Protein AF-A0A0C3BU76-F1 (afdb_monomer)

Structure (mmCIF, N/CA/C/O backbone):
data_AF-A0A0C3BU76-F1
#
_entry.id   AF-A0A0C3BU76-F1
#
loop_
_atom_site.group_PDB
_atom_site.id
_atom_site.type_symbol
_atom_site.label_atom_id
_atom_site.label_alt_id
_atom_site.label_comp_id
_atom_site.label_asym_id
_atom_site.label_entity_id
_atom_site.label_seq_id
_atom_site.pdbx_PDB_ins_code
_atom_site.Cartn_x
_atom_site.Cartn_y
_atom_site.Cartn_z
_atom_site.occupancy
_atom_site.B_iso_or_equiv
_atom_site.auth_seq_id
_atom_site.auth_comp_id
_atom_site.auth_asym_id
_atom_site.auth_atom_id
_atom_site.pdbx_PDB_model_num
ATOM 1 N N . TYR A 1 1 ? 16.800 -6.050 6.604 1.00 45.66 1 TYR A N 1
ATOM 2 C CA . TYR A 1 1 ? 16.968 -4.651 7.059 1.00 45.66 1 TYR A CA 1
ATOM 3 C C . TYR A 1 1 ? 15.629 -3.982 7.410 1.00 45.66 1 TYR A C 1
ATOM 5 O O . TYR A 1 1 ? 15.493 -3.522 8.535 1.00 45.66 1 TYR A O 1
ATOM 13 N N . LEU A 1 2 ? 14.603 -4.022 6.542 1.00 51.38 2 LEU A N 1
ATOM 14 C CA . LEU A 1 2 ? 13.254 -3.472 6.813 1.00 51.38 2 LEU A CA 1
ATOM 15 C C . LEU A 1 2 ? 12.585 -3.995 8.101 1.00 51.38 2 LEU A C 1
ATOM 17 O O . LEU A 1 2 ? 12.122 -3.198 8.907 1.00 51.38 2 LEU A O 1
ATOM 21 N N . LYS A 1 3 ? 12.629 -5.309 8.372 1.00 48.31 3 LYS A N 1
ATOM 22 C CA . LYS A 1 3 ? 12.116 -5.887 9.638 1.00 48.31 3 LYS A CA 1
ATOM 23 C C . LYS A 1 3 ? 12.788 -5.310 10.897 1.00 48.31 3 LYS A C 1
ATOM 25 O O . LYS A 1 3 ? 12.156 -5.205 11.939 1.00 48.31 3 LYS A O 1
ATOM 30 N N . LEU A 1 4 ? 14.060 -4.922 10.787 1.00 45.72 4 LEU A N 1
ATOM 31 C CA . LEU A 1 4 ? 14.873 -4.358 11.873 1.00 45.72 4 LEU A CA 1
ATOM 32 C C . LEU A 1 4 ? 14.591 -2.861 12.088 1.00 45.72 4 LEU A C 1
ATOM 34 O O . LEU A 1 4 ? 14.700 -2.371 13.209 1.00 45.72 4 LEU A O 1
ATOM 38 N N . LEU A 1 5 ? 14.206 -2.155 11.019 1.00 52.25 5 LEU A N 1
ATOM 39 C CA . LEU A 1 5 ? 13.687 -0.786 11.068 1.00 52.25 5 LEU A CA 1
ATOM 40 C C . LEU A 1 5 ? 12.294 -0.741 11.710 1.00 52.25 5 LEU A C 1
ATOM 42 O O . LEU A 1 5 ? 12.055 0.104 12.564 1.00 52.25 5 LEU A O 1
ATOM 46 N N . ILE A 1 6 ? 11.420 -1.692 11.367 1.00 53.75 6 ILE A N 1
ATOM 47 C CA . ILE A 1 6 ? 10.058 -1.789 11.915 1.00 53.75 6 ILE A CA 1
ATOM 48 C C . ILE A 1 6 ? 10.071 -2.128 13.417 1.00 53.75 6 ILE A C 1
ATOM 50 O O . ILE A 1 6 ? 9.267 -1.597 14.174 1.00 53.75 6 ILE A O 1
ATOM 54 N N . SER A 1 7 ? 11.009 -2.958 13.891 1.00 49.69 7 SER A N 1
ATOM 55 C CA . SER A 1 7 ? 11.016 -3.420 15.289 1.00 49.69 7 SER A CA 1
ATOM 56 C C . SER A 1 7 ? 11.564 -2.412 16.309 1.00 49.69 7 SER A C 1
ATOM 58 O O . SER A 1 7 ? 11.476 -2.654 17.513 1.00 49.69 7 SER A O 1
ATOM 60 N N . LYS A 1 8 ? 12.194 -1.313 15.875 1.00 51.50 8 LYS A N 1
ATOM 61 C CA . LYS A 1 8 ? 12.719 -0.273 16.769 1.00 51.50 8 LYS A CA 1
ATOM 62 C C . LYS A 1 8 ? 11.945 1.015 16.531 1.00 51.50 8 LYS A C 1
ATOM 64 O O . LYS A 1 8 ? 12.069 1.627 15.477 1.00 51.50 8 LYS A O 1
ATOM 69 N N . ALA A 1 9 ? 11.194 1.454 17.542 1.00 54.56 9 ALA A N 1
ATOM 70 C CA . ALA A 1 9 ? 10.498 2.741 17.576 1.00 54.56 9 ALA A CA 1
ATOM 71 C C . ALA A 1 9 ? 11.490 3.923 17.660 1.00 54.56 9 ALA A C 1
ATOM 73 O O . ALA A 1 9 ? 11.515 4.683 18.627 1.00 54.56 9 ALA A O 1
ATOM 74 N N . ASP A 1 10 ? 12.349 4.050 16.653 1.00 68.00 10 ASP A N 1
ATOM 75 C CA . ASP A 1 10 ? 13.393 5.055 16.553 1.00 68.00 10 ASP A CA 1
ATOM 76 C C . ASP A 1 10 ? 12.849 6.318 15.861 1.00 68.00 10 ASP A C 1
ATOM 78 O O . ASP A 1 10 ? 11.933 6.278 15.035 1.00 68.00 10 ASP A O 1
ATOM 82 N N . LYS A 1 11 ? 13.434 7.476 16.163 1.00 75.44 11 LYS A N 1
ATOM 83 C CA . LYS A 1 11 ? 13.122 8.758 15.513 1.00 75.44 11 LYS A CA 1
ATOM 84 C C . LYS A 1 11 ? 13.306 8.677 13.994 1.00 75.44 11 LYS A C 1
ATOM 86 O O . LYS A 1 11 ? 12.618 9.378 13.254 1.00 75.44 11 LYS A O 1
ATOM 91 N N . GLN A 1 12 ? 14.232 7.837 13.532 1.00 77.25 12 GLN A N 1
ATOM 92 C CA . GLN A 1 12 ? 14.437 7.574 12.108 1.00 77.25 12 GLN A CA 1
ATOM 93 C C . GLN A 1 12 ? 13.270 6.805 11.482 1.00 77.25 12 GLN A C 1
ATOM 95 O O . GLN A 1 12 ? 12.852 7.165 10.384 1.00 77.25 12 GLN A O 1
ATOM 100 N N . MET A 1 13 ? 12.695 5.832 12.197 1.00 81.38 13 MET A N 1
ATOM 101 C CA . MET A 1 13 ? 11.535 5.074 11.725 1.00 81.38 13 MET A CA 1
ATOM 102 C C . MET A 1 13 ? 10.340 6.000 11.516 1.00 81.38 13 MET A C 1
ATOM 104 O O . MET A 1 13 ? 9.779 6.027 10.430 1.00 81.38 13 MET A O 1
ATOM 108 N N . ARG A 1 14 ? 10.028 6.868 12.487 1.00 83.00 14 ARG A N 1
ATOM 109 C CA . ARG A 1 14 ? 8.917 7.824 12.323 1.00 83.00 14 ARG A CA 1
ATOM 110 C C . ARG A 1 14 ? 9.103 8.742 11.122 1.00 83.00 14 ARG A C 1
ATOM 112 O O . ARG A 1 14 ? 8.148 8.997 10.411 1.00 83.00 14 ARG A O 1
ATOM 119 N N . LYS A 1 15 ? 10.323 9.238 10.878 1.00 87.19 15 LYS A N 1
ATOM 120 C CA . LYS A 1 15 ? 10.612 10.073 9.697 1.00 87.19 15 LYS A CA 1
ATOM 121 C C . LYS A 1 15 ? 10.420 9.305 8.393 1.00 87.19 15 LYS A C 1
ATOM 123 O O . LYS A 1 15 ? 9.913 9.873 7.430 1.00 87.19 15 LYS A O 1
ATOM 128 N N . PHE A 1 16 ? 10.856 8.048 8.366 1.00 88.75 16 PHE A N 1
ATOM 129 C CA . PHE A 1 16 ? 10.653 7.164 7.228 1.00 88.75 16 PHE A CA 1
ATOM 130 C C . PHE A 1 16 ? 9.162 6.922 6.981 1.00 88.75 16 PHE A C 1
ATOM 132 O O . PHE A 1 16 ? 8.715 7.101 5.856 1.00 88.75 16 PHE A O 1
ATOM 139 N N . GLU A 1 17 ? 8.388 6.606 8.020 1.00 90.00 17 GLU A N 1
ATOM 140 C CA . GLU A 1 17 ? 6.936 6.423 7.923 1.00 90.00 17 GLU A CA 1
ATOM 141 C C . GLU A 1 17 ? 6.235 7.681 7.424 1.00 90.00 17 GLU A C 1
ATOM 143 O O . GLU A 1 17 ? 5.430 7.612 6.504 1.00 90.00 17 GLU A O 1
ATOM 148 N N . ASP A 1 18 ? 6.598 8.845 7.958 1.00 91.62 18 ASP A N 1
ATOM 149 C CA . ASP A 1 18 ? 6.041 10.129 7.533 1.00 91.62 18 ASP A CA 1
ATOM 150 C C . ASP A 1 18 ? 6.309 10.402 6.044 1.00 91.62 18 ASP A C 1
ATOM 152 O O . ASP A 1 18 ? 5.448 10.911 5.324 1.00 91.62 18 ASP A O 1
ATOM 156 N N . ALA A 1 19 ? 7.517 10.081 5.571 1.00 92.81 19 ALA A N 1
ATOM 157 C CA . ALA A 1 19 ? 7.872 10.197 4.162 1.00 92.81 19 ALA A CA 1
ATOM 158 C C . ALA A 1 19 ? 7.097 9.181 3.314 1.00 92.81 19 ALA A C 1
ATOM 160 O O . ALA A 1 19 ? 6.499 9.565 2.312 1.00 92.81 19 ALA A O 1
ATOM 161 N N . LEU A 1 20 ? 7.041 7.920 3.750 1.00 93.12 20 LEU A N 1
ATOM 162 C CA . LEU A 1 20 ? 6.327 6.843 3.073 1.00 93.12 20 LEU A CA 1
ATOM 163 C C . LEU A 1 20 ? 4.837 7.171 2.931 1.00 93.12 20 LEU A C 1
ATOM 165 O O . LEU A 1 20 ? 4.318 7.143 1.821 1.00 93.12 20 LEU A O 1
ATOM 169 N N . VAL A 1 21 ? 4.164 7.563 4.014 1.00 94.75 21 VAL A N 1
ATOM 170 C CA . VAL A 1 21 ? 2.745 7.953 4.011 1.00 94.75 21 VAL A CA 1
ATOM 171 C C . VAL A 1 21 ? 2.495 9.110 3.046 1.00 94.75 21 VAL A C 1
ATOM 173 O O . VAL A 1 21 ? 1.549 9.058 2.259 1.00 94.75 21 VAL A O 1
ATOM 176 N N . ARG A 1 22 ? 3.339 10.151 3.063 1.00 94.06 22 ARG A N 1
ATOM 177 C CA . ARG A 1 22 ? 3.216 11.274 2.116 1.00 94.06 22 ARG A CA 1
ATOM 178 C C . ARG A 1 22 ? 3.376 10.807 0.671 1.00 94.06 22 ARG A C 1
ATOM 180 O O . ARG A 1 22 ? 2.560 11.178 -0.168 1.00 94.06 22 ARG A O 1
ATOM 187 N N . THR A 1 23 ? 4.383 9.984 0.387 1.00 93.25 23 THR A N 1
ATOM 188 C CA . THR A 1 23 ? 4.631 9.445 -0.956 1.00 93.25 23 THR A CA 1
ATOM 189 C C . THR A 1 23 ? 3.467 8.586 -1.440 1.00 93.25 23 THR A C 1
ATOM 191 O O . THR A 1 23 ? 2.973 8.817 -2.539 1.00 93.25 23 THR A O 1
ATOM 194 N N . LEU A 1 24 ? 2.976 7.655 -0.618 1.00 94.19 24 LEU A N 1
ATOM 195 C CA . LEU A 1 24 ? 1.834 6.796 -0.940 1.00 94.19 24 LEU A CA 1
ATOM 196 C C . LEU A 1 24 ? 0.573 7.618 -1.234 1.00 94.19 24 LEU A C 1
ATOM 198 O O . LEU A 1 24 ? -0.098 7.388 -2.232 1.00 94.19 24 LEU A O 1
ATOM 202 N N . ARG A 1 25 ? 0.288 8.652 -0.432 1.00 94.19 25 ARG A N 1
ATOM 203 C CA . ARG A 1 25 ? -0.855 9.548 -0.679 1.00 94.19 25 ARG A CA 1
ATOM 204 C C . ARG A 1 25 ? -0.737 10.302 -2.003 1.00 94.19 25 ARG A C 1
ATOM 206 O O . ARG A 1 25 ? -1.727 10.420 -2.720 1.00 94.19 25 ARG A O 1
ATOM 213 N N . ILE A 1 26 ? 0.457 10.793 -2.342 1.00 92.19 26 ILE A N 1
ATOM 214 C CA . ILE A 1 26 ? 0.709 11.446 -3.636 1.00 92.19 26 ILE A CA 1
ATOM 215 C C . ILE A 1 26 ? 0.509 10.447 -4.781 1.00 92.19 26 ILE A C 1
ATOM 217 O O . ILE A 1 26 ? -0.154 10.779 -5.763 1.00 92.19 26 ILE A O 1
ATOM 221 N N . LEU A 1 27 ? 1.017 9.219 -4.638 1.00 90.50 27 LEU A N 1
ATOM 222 C CA . LEU A 1 27 ? 0.809 8.150 -5.616 1.00 90.50 27 LEU A CA 1
ATOM 223 C C . LEU A 1 27 ? -0.681 7.841 -5.793 1.00 90.50 27 LEU A C 1
ATOM 225 O O . LEU A 1 27 ? -1.146 7.801 -6.924 1.00 90.50 27 LEU A O 1
ATOM 229 N N . CYS A 1 28 ? -1.457 7.724 -4.713 1.00 90.25 28 CYS A N 1
ATOM 230 C CA . CYS A 1 28 ? -2.906 7.523 -4.790 1.00 90.25 28 CYS A CA 1
ATOM 231 C C . CYS A 1 28 ? -3.622 8.629 -5.575 1.00 90.25 28 CYS A C 1
ATOM 233 O O . CYS A 1 28 ? -4.548 8.335 -6.328 1.00 90.25 28 CYS A O 1
ATOM 235 N N . ILE A 1 29 ? -3.221 9.893 -5.400 1.00 88.44 29 ILE A N 1
ATOM 236 C CA . ILE A 1 29 ? -3.783 11.020 -6.162 1.00 88.44 29 ILE A CA 1
ATOM 237 C C . ILE A 1 29 ? -3.424 10.884 -7.643 1.00 88.44 29 ILE A C 1
ATOM 239 O O . ILE A 1 29 ? -4.279 11.081 -8.504 1.00 88.44 29 ILE A O 1
ATOM 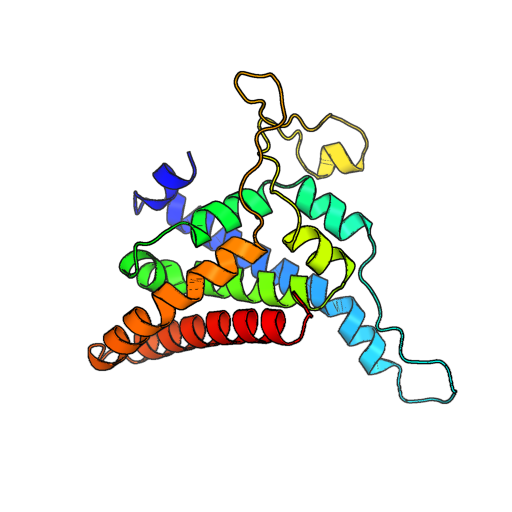243 N N . TRP A 1 30 ? -2.175 10.525 -7.937 1.00 86.19 30 TRP A N 1
ATOM 244 C CA . TRP A 1 30 ? -1.688 10.378 -9.303 1.00 86.19 30 TRP A CA 1
ATOM 245 C C . TRP A 1 30 ? -2.363 9.217 -10.042 1.00 86.19 30 TRP A C 1
ATOM 247 O O . TRP A 1 30 ? -2.812 9.398 -11.170 1.00 86.19 30 TRP A O 1
ATOM 257 N N . LEU A 1 31 ? -2.530 8.070 -9.380 1.00 85.69 31 LEU A N 1
ATOM 258 C CA . LEU A 1 31 ? -3.226 6.901 -9.925 1.00 85.69 31 LEU A CA 1
ATOM 259 C C . LEU A 1 31 ? -4.707 7.186 -10.235 1.00 85.69 31 LEU A C 1
ATOM 261 O O . LEU A 1 31 ? -5.255 6.601 -11.158 1.00 85.69 31 LEU A O 1
ATOM 265 N N . GLN A 1 32 ? -5.345 8.116 -9.516 1.00 81.81 32 GLN A N 1
ATOM 266 C CA . GLN A 1 32 ? -6.735 8.532 -9.765 1.00 81.81 32 GLN A CA 1
ATOM 267 C C . GLN A 1 32 ? -6.887 9.612 -10.847 1.00 81.81 32 GLN A C 1
ATOM 269 O O . GLN A 1 32 ? -8.001 9.863 -11.311 1.00 81.81 32 GLN A O 1
ATOM 274 N N . ALA A 1 33 ? -5.813 10.320 -11.207 1.00 74.75 33 ALA A N 1
ATOM 275 C CA . ALA A 1 33 ? -5.888 11.461 -12.120 1.00 74.75 33 ALA A CA 1
ATOM 276 C C . ALA A 1 33 ? -6.486 11.121 -13.506 1.00 74.75 33 ALA A C 1
ATOM 278 O O . ALA A 1 33 ? -7.305 11.916 -13.985 1.00 74.75 33 ALA A O 1
ATOM 279 N N . PRO A 1 34 ? -6.171 9.965 -14.130 1.00 66.12 34 PRO A N 1
ATOM 280 C CA . PRO A 1 34 ? -6.749 9.582 -15.421 1.00 66.12 34 PRO A CA 1
ATOM 281 C C . PRO A 1 34 ? -8.256 9.2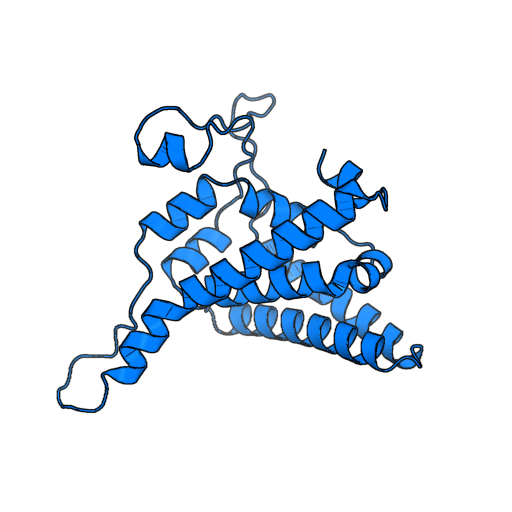99 -15.337 1.00 66.12 34 PRO A C 1
ATOM 283 O O . PRO A 1 34 ? -9.024 9.725 -16.197 1.00 66.12 34 PRO A O 1
ATOM 286 N N . THR A 1 35 ? -8.710 8.668 -14.252 1.00 60.53 35 THR A N 1
ATOM 287 C CA . THR A 1 35 ? -10.131 8.365 -14.017 1.00 60.53 35 THR A CA 1
ATOM 288 C C . THR A 1 35 ? -10.962 9.639 -13.832 1.00 60.53 35 THR A C 1
ATOM 290 O O . THR A 1 35 ? -12.093 9.727 -14.302 1.00 60.53 35 THR A O 1
ATOM 293 N N . ARG A 1 36 ? -10.392 10.670 -13.190 1.00 58.81 36 ARG A N 1
ATOM 294 C CA . ARG A 1 36 ? -11.065 11.969 -12.990 1.00 58.81 36 ARG A CA 1
ATOM 295 C C . ARG A 1 36 ? -11.222 12.769 -14.279 1.00 58.81 36 ARG A C 1
ATOM 297 O O . ARG A 1 36 ? -12.231 13.443 -14.446 1.00 58.81 36 ARG A O 1
ATOM 304 N N . THR A 1 37 ? -10.233 12.709 -15.170 1.00 57.53 37 THR A N 1
ATOM 305 C CA . THR A 1 37 ? -10.284 13.429 -16.454 1.00 57.53 37 THR A CA 1
ATOM 306 C C . THR A 1 37 ? -11.282 12.803 -17.425 1.00 57.53 37 THR A C 1
ATOM 308 O O . THR A 1 37 ? -11.907 13.528 -18.198 1.00 57.53 37 THR A O 1
ATOM 311 N N . ALA A 1 38 ? -11.479 11.483 -17.350 1.00 54.97 38 ALA A N 1
ATOM 312 C CA . ALA A 1 38 ? -12.532 10.779 -18.080 1.00 54.97 38 ALA A CA 1
ATOM 313 C C . ALA A 1 38 ? -13.936 11.181 -17.596 1.00 54.97 38 ALA A C 1
ATOM 315 O O . ALA A 1 38 ? -14.777 11.562 -18.404 1.00 54.97 38 ALA A O 1
ATOM 316 N N . ALA A 1 39 ? -14.159 11.194 -16.276 1.00 56.06 39 ALA A N 1
ATOM 317 C CA . ALA A 1 39 ? -15.450 11.550 -15.679 1.00 56.06 39 ALA A CA 1
ATOM 318 C C . ALA A 1 39 ? -15.870 13.013 -15.925 1.00 56.06 39 ALA A C 1
ATOM 320 O O . ALA A 1 39 ? -17.050 13.332 -15.874 1.00 56.06 39 ALA A O 1
ATOM 321 N N . SER A 1 40 ? -14.921 13.916 -16.198 1.00 56.69 40 SER A N 1
ATOM 322 C CA . SER A 1 40 ? -15.211 15.315 -16.553 1.00 56.69 40 SER A CA 1
ATOM 323 C C . SER A 1 40 ? -15.538 15.549 -18.034 1.00 56.69 40 SER A C 1
ATOM 325 O O . SER A 1 40 ? -15.775 16.689 -18.418 1.00 56.69 40 SER A O 1
ATOM 327 N N . ARG A 1 41 ? -15.470 14.513 -18.882 1.00 54.16 41 ARG A N 1
ATOM 328 C CA . ARG A 1 41 ? -15.650 14.614 -20.342 1.00 54.16 41 ARG A CA 1
ATOM 329 C C . ARG A 1 41 ? -16.924 13.945 -20.866 1.00 54.16 41 ARG A C 1
ATOM 331 O O . ARG A 1 41 ? -17.163 14.013 -22.062 1.00 54.16 41 ARG A O 1
ATOM 338 N N . SER A 1 42 ? -17.729 13.324 -20.008 1.00 51.53 42 SER A N 1
ATOM 339 C CA . SER A 1 42 ? -18.893 12.519 -20.402 1.00 51.53 42 SER A CA 1
ATOM 340 C C . SER A 1 42 ? -20.197 13.315 -20.589 1.00 51.53 42 SER A C 1
ATOM 342 O O . SER A 1 42 ? -21.254 12.791 -20.256 1.00 51.53 42 SER A O 1
ATOM 344 N N . ASP A 1 43 ? -20.136 14.560 -21.076 1.00 53.38 43 ASP A N 1
ATOM 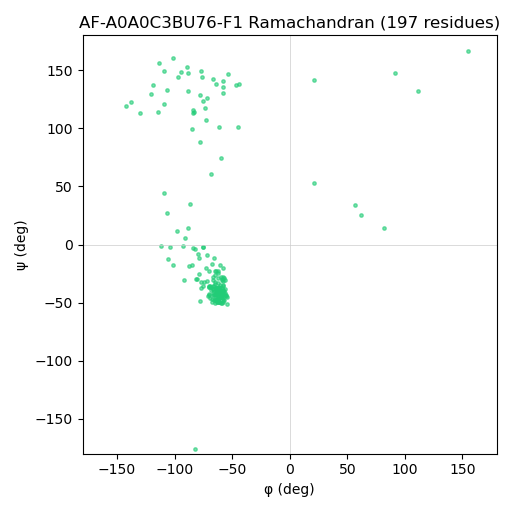345 C CA . ASP A 1 43 ? -21.333 15.392 -21.321 1.00 53.38 43 ASP A CA 1
ATOM 346 C C . ASP A 1 43 ? -21.734 15.511 -22.806 1.00 53.38 43 ASP A C 1
ATOM 348 O O . ASP A 1 43 ? -22.771 16.103 -23.076 1.00 53.38 43 ASP A O 1
ATOM 352 N N . ASP A 1 44 ? -21.002 14.922 -23.763 1.00 51.41 44 ASP A N 1
ATOM 353 C CA . ASP A 1 44 ? -21.387 14.947 -25.186 1.00 51.41 44 ASP A CA 1
ATOM 354 C C . ASP A 1 44 ? -21.163 13.579 -25.870 1.00 51.41 44 ASP A C 1
ATOM 356 O O . ASP A 1 44 ? -20.053 13.050 -25.849 1.00 51.41 44 ASP A O 1
ATOM 360 N N . ASP A 1 45 ? -22.265 13.055 -26.420 1.00 53.72 45 ASP A N 1
ATOM 361 C CA . ASP A 1 45 ? -22.515 12.036 -27.459 1.00 53.72 45 ASP A CA 1
ATOM 362 C C . ASP A 1 45 ? -21.464 10.963 -27.868 1.00 53.72 45 ASP A C 1
ATOM 364 O O . ASP A 1 45 ? -20.289 11.226 -28.113 1.00 53.72 45 ASP A O 1
ATOM 368 N N . ASP A 1 46 ? -22.029 9.769 -28.110 1.00 45.44 46 ASP A N 1
ATOM 369 C CA . ASP A 1 46 ? -21.648 8.686 -29.039 1.00 45.44 46 ASP A CA 1
ATOM 370 C C . ASP A 1 46 ? -21.122 7.329 -28.508 1.00 45.44 46 ASP A C 1
ATOM 372 O O . ASP A 1 46 ? -20.240 7.199 -27.657 1.00 45.44 46 ASP A O 1
ATOM 376 N N . ASP A 1 47 ? -21.741 6.296 -29.096 1.00 48.44 47 ASP A N 1
ATOM 377 C CA . ASP A 1 47 ? -21.668 4.848 -28.894 1.00 48.44 47 ASP A CA 1
ATOM 378 C C . ASP A 1 47 ? -20.271 4.226 -29.116 1.00 48.44 47 ASP A C 1
ATOM 380 O O . ASP A 1 47 ? -20.052 3.490 -30.078 1.00 48.44 47 ASP A O 1
ATOM 384 N N . ASP A 1 48 ? -19.332 4.420 -28.192 1.00 45.91 48 ASP A N 1
ATOM 385 C CA . ASP A 1 48 ? -18.142 3.567 -28.100 1.00 45.91 48 ASP A CA 1
ATOM 386 C C . ASP A 1 48 ? -17.940 3.088 -26.661 1.00 45.91 48 ASP A C 1
ATOM 388 O O . ASP A 1 48 ? -17.668 3.860 -25.743 1.00 45.91 48 ASP A O 1
ATOM 392 N N . ALA A 1 49 ? -18.097 1.777 -26.470 1.00 45.50 49 ALA A N 1
ATOM 393 C CA . ALA A 1 49 ? -18.017 1.078 -25.195 1.00 45.50 49 ALA A CA 1
ATOM 394 C C . ALA A 1 49 ? -16.814 1.520 -24.343 1.00 45.50 49 ALA A C 1
ATOM 396 O O . ALA A 1 49 ? -15.685 1.096 -24.583 1.00 45.50 49 ALA A O 1
ATOM 397 N N . GLU A 1 50 ? -17.094 2.372 -23.355 1.00 46.59 50 GLU A N 1
ATOM 398 C CA . GLU A 1 50 ? -16.527 2.475 -22.006 1.00 46.59 50 GLU A CA 1
ATOM 399 C C . GLU A 1 50 ? -15.139 1.830 -21.788 1.00 46.59 50 GLU A C 1
ATOM 401 O O . GLU A 1 50 ? -14.920 1.041 -20.869 1.00 46.59 50 GLU A O 1
ATOM 406 N N . LYS A 1 51 ? -14.140 2.174 -22.608 1.00 49.16 51 LYS A N 1
ATOM 407 C CA . LYS A 1 51 ? -12.740 1.902 -22.275 1.00 49.16 51 LYS A CA 1
ATOM 408 C C . LYS A 1 51 ? -12.312 2.961 -21.277 1.00 49.16 51 LYS A C 1
ATOM 410 O O . LYS A 1 51 ? -11.837 4.031 -21.656 1.00 49.16 51 LYS A O 1
ATOM 415 N N . GLY A 1 52 ? -12.529 2.666 -19.994 1.00 56.22 52 GLY A N 1
ATOM 416 C CA . GLY A 1 52 ? -11.976 3.450 -18.896 1.00 56.22 52 GLY A CA 1
ATOM 417 C C . GLY A 1 52 ? -10.512 3.792 -19.181 1.00 56.22 52 GLY A C 1
ATOM 418 O O . GLY A 1 52 ? -9.770 2.969 -19.716 1.00 56.22 52 GLY A O 1
ATOM 419 N N . VAL A 1 53 ? -10.110 5.033 -18.894 1.00 62.62 53 VAL A N 1
ATOM 420 C CA . VAL A 1 53 ? -8.747 5.509 -19.165 1.00 62.62 53 VAL A CA 1
ATOM 421 C C . VAL A 1 53 ? -7.761 4.666 -18.359 1.00 62.62 53 VAL A C 1
ATOM 423 O O . VAL A 1 53 ? -7.598 4.858 -17.155 1.00 62.62 53 VAL A O 1
ATOM 426 N N . GLU A 1 54 ? -7.132 3.711 -19.034 1.00 72.88 54 GLU A N 1
ATOM 427 C CA . GLU A 1 54 ? -6.191 2.776 -18.434 1.00 72.88 54 GLU A CA 1
ATOM 428 C C . GLU A 1 54 ? -4.840 3.458 -18.182 1.00 72.88 54 GLU A C 1
ATOM 430 O O . GLU A 1 54 ? -4.384 4.309 -18.955 1.00 72.88 54 GLU A O 1
ATOM 435 N N . LEU A 1 55 ? -4.178 3.092 -17.082 1.00 81.94 55 LEU A N 1
ATOM 436 C CA . LEU A 1 55 ? -2.835 3.581 -16.797 1.00 81.94 55 LEU A CA 1
ATOM 437 C C . LEU A 1 55 ? -1.850 3.086 -17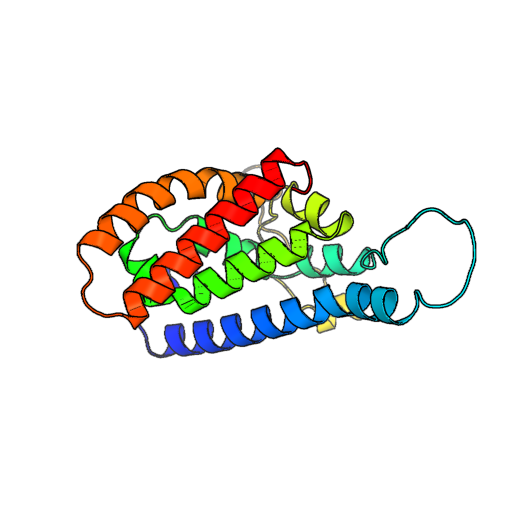.854 1.00 81.94 55 LEU A C 1
ATOM 439 O O . LEU A 1 55 ? -1.845 1.915 -18.232 1.00 81.94 55 LEU A O 1
ATOM 443 N N . HIS A 1 56 ? -0.953 3.975 -18.281 1.00 82.81 56 HIS A N 1
ATOM 444 C CA . HIS A 1 56 ? 0.087 3.613 -19.235 1.00 82.81 56 HIS A CA 1
ATOM 445 C C . HIS A 1 56 ? 0.951 2.453 -18.683 1.00 82.81 56 HIS A C 1
ATOM 447 O O . HIS A 1 56 ? 1.400 2.534 -17.535 1.00 82.81 56 HIS A O 1
ATOM 453 N N . PRO A 1 57 ? 1.285 1.414 -19.475 1.00 80.81 57 PRO A N 1
ATOM 454 C CA . PRO A 1 57 ? 2.007 0.226 -18.991 1.00 80.81 57 PRO A CA 1
ATOM 455 C C . PRO A 1 57 ? 3.372 0.504 -18.342 1.00 80.81 57 PRO A C 1
ATOM 457 O O . PRO A 1 57 ? 3.893 -0.308 -17.577 1.00 80.81 57 PRO A O 1
ATOM 460 N N . SER A 1 58 ? 3.978 1.665 -18.617 1.00 85.25 58 SER A N 1
ATOM 461 C CA . SER A 1 58 ? 5.214 2.085 -17.944 1.00 85.25 58 SER A CA 1
ATOM 462 C C . SER A 1 58 ? 5.042 2.257 -16.435 1.00 85.25 58 SER A C 1
ATOM 464 O O . SER A 1 58 ? 6.027 2.160 -15.714 1.00 85.25 58 SER A O 1
ATOM 466 N N . VAL A 1 59 ? 3.824 2.511 -15.947 1.00 87.81 59 VAL A N 1
ATOM 467 C CA . VAL A 1 59 ? 3.549 2.664 -14.515 1.00 87.81 59 VAL A CA 1
ATOM 468 C C . VAL A 1 59 ? 3.847 1.369 -13.775 1.00 87.81 59 VAL A C 1
ATOM 470 O O . VAL A 1 59 ? 4.620 1.395 -12.822 1.00 87.81 59 VAL A O 1
ATOM 473 N N . ALA A 1 60 ? 3.338 0.234 -14.261 1.00 87.38 60 ALA A N 1
ATOM 474 C CA . ALA A 1 60 ? 3.642 -1.079 -13.694 1.00 87.38 60 ALA A CA 1
ATOM 475 C C . ALA A 1 60 ? 5.157 -1.352 -13.672 1.00 87.38 60 ALA A C 1
ATOM 477 O O . ALA A 1 60 ? 5.705 -1.773 -12.655 1.00 87.38 60 ALA A O 1
ATOM 478 N N . ARG A 1 61 ? 5.872 -0.996 -14.751 1.00 86.19 61 ARG A N 1
ATOM 479 C CA . ARG A 1 61 ? 7.340 -1.129 -14.810 1.00 86.19 61 ARG A CA 1
ATOM 480 C C . ARG A 1 61 ? 8.061 -0.259 -13.780 1.00 86.19 61 ARG A C 1
ATOM 482 O O . ARG A 1 61 ? 9.067 -0.690 -13.227 1.00 86.19 61 ARG A O 1
ATOM 489 N N . LEU A 1 62 ? 7.567 0.950 -13.508 1.00 88.75 62 LEU A N 1
ATOM 490 C CA . LEU A 1 62 ? 8.133 1.815 -12.470 1.00 88.75 62 LEU A CA 1
ATOM 491 C C . LEU A 1 62 ? 7.932 1.225 -11.071 1.00 88.75 62 LEU A C 1
ATOM 493 O O . LEU A 1 62 ? 8.848 1.309 -10.256 1.00 88.75 62 LEU A O 1
ATOM 497 N N . PHE A 1 63 ? 6.777 0.606 -10.803 1.00 89.44 63 PHE A N 1
ATOM 498 C CA . PHE A 1 63 ? 6.552 -0.120 -9.551 1.00 89.44 63 PHE A CA 1
ATOM 499 C C . PHE A 1 63 ? 7.514 -1.302 -9.416 1.00 89.44 63 PHE A C 1
ATOM 501 O O . PHE A 1 63 ? 8.201 -1.383 -8.397 1.00 89.44 63 PHE A O 1
ATOM 508 N N . ALA A 1 64 ? 7.634 -2.138 -10.453 1.00 86.56 64 ALA A N 1
ATOM 509 C CA . ALA A 1 64 ? 8.555 -3.276 -10.487 1.00 86.56 64 ALA A CA 1
ATOM 510 C C . ALA A 1 64 ? 10.026 -2.866 -10.289 1.00 86.56 64 ALA A C 1
ATOM 512 O O . ALA A 1 64 ? 10.790 -3.568 -9.637 1.00 86.56 64 ALA A O 1
ATOM 513 N N . ALA A 1 65 ? 10.422 -1.702 -10.813 1.00 86.56 65 ALA A N 1
ATOM 514 C CA . ALA A 1 65 ? 11.780 -1.179 -10.685 1.00 86.56 65 ALA A CA 1
ATOM 515 C C . ALA A 1 65 ? 12.062 -0.444 -9.357 1.00 86.56 65 ALA A C 1
ATOM 517 O O . ALA A 1 65 ? 13.182 0.029 -9.124 1.00 86.56 65 ALA A O 1
ATOM 518 N N . SER A 1 66 ? 11.048 -0.285 -8.506 1.00 89.19 66 SER A N 1
ATOM 519 C CA . SER A 1 66 ? 11.144 0.418 -7.227 1.00 89.19 66 SER A CA 1
ATOM 520 C C . SER A 1 66 ? 11.245 -0.557 -6.053 1.00 89.19 66 SER A C 1
ATOM 522 O O . SER A 1 66 ? 10.801 -1.692 -6.138 1.00 89.19 66 SER A O 1
ATOM 524 N N . TYR A 1 67 ? 11.731 -0.082 -4.904 1.00 88.94 67 TYR A N 1
ATOM 525 C CA . TYR A 1 67 ? 11.686 -0.841 -3.643 1.00 88.94 67 TYR A CA 1
ATOM 526 C C . TYR A 1 67 ? 10.288 -0.880 -2.999 1.00 88.94 67 TYR A C 1
ATOM 528 O O . TYR A 1 67 ? 10.109 -1.451 -1.923 1.00 88.94 67 TYR A O 1
ATOM 536 N N . LEU A 1 68 ? 9.291 -0.217 -3.593 1.00 90.44 68 LEU A N 1
ATOM 537 C CA . LEU A 1 68 ? 7.982 -0.042 -2.969 1.00 90.44 68 LEU A CA 1
ATOM 538 C C . LEU A 1 68 ? 7.218 -1.366 -2.764 1.00 90.44 68 LEU A C 1
ATOM 540 O O . LEU A 1 68 ? 6.695 -1.550 -1.664 1.00 90.44 68 LEU A O 1
ATOM 544 N N . PRO A 1 69 ? 7.181 -2.307 -3.730 1.00 90.75 69 PRO A N 1
ATOM 545 C CA . PRO A 1 69 ? 6.527 -3.602 -3.543 1.00 90.75 69 PRO A CA 1
ATOM 546 C C . PRO A 1 69 ? 7.128 -4.399 -2.382 1.00 90.75 69 PRO A C 1
ATOM 548 O O . PRO A 1 69 ? 6.392 -4.968 -1.580 1.00 90.75 69 PRO A O 1
ATOM 551 N N . GLU A 1 70 ? 8.454 -4.381 -2.228 1.00 90.12 70 GLU A N 1
ATOM 552 C CA . GLU A 1 70 ? 9.143 -5.047 -1.118 1.00 90.12 70 GLU A CA 1
ATOM 553 C C . GLU A 1 70 ? 8.823 -4.406 0.232 1.00 90.12 70 GLU A C 1
ATOM 555 O O . GLU A 1 70 ? 8.589 -5.107 1.218 1.00 90.12 70 GLU A O 1
ATOM 560 N N . VAL A 1 71 ? 8.780 -3.070 0.288 1.00 90.69 71 VAL A N 1
ATOM 561 C CA . VAL A 1 71 ? 8.385 -2.343 1.500 1.00 90.69 71 VAL A CA 1
ATOM 562 C C . VAL A 1 71 ? 6.952 -2.706 1.881 1.00 90.69 71 VAL A C 1
ATOM 564 O O . VAL A 1 71 ? 6.715 -3.088 3.026 1.00 90.69 71 VAL A O 1
ATOM 567 N N . ILE A 1 72 ? 6.014 -2.652 0.931 1.00 92.50 72 ILE A N 1
ATOM 568 C CA . ILE A 1 72 ? 4.615 -3.037 1.156 1.00 92.50 72 ILE A CA 1
ATOM 569 C C . ILE A 1 72 ? 4.540 -4.491 1.635 1.00 92.50 72 ILE A C 1
ATOM 571 O O . ILE A 1 72 ? 3.932 -4.757 2.670 1.00 92.50 72 ILE A O 1
ATOM 575 N N . SER A 1 73 ? 5.216 -5.417 0.951 1.00 91.50 73 SER A N 1
ATOM 576 C CA . SER A 1 73 ? 5.279 -6.834 1.328 1.00 91.50 73 SER A CA 1
ATOM 577 C C . SER A 1 73 ? 5.783 -7.024 2.762 1.00 91.50 73 SER A C 1
ATOM 579 O O . SER A 1 73 ? 5.190 -7.773 3.540 1.00 91.50 73 SER A O 1
ATOM 581 N N . ALA A 1 74 ? 6.833 -6.300 3.161 1.00 89.62 74 ALA A N 1
ATOM 582 C CA . ALA A 1 74 ? 7.382 -6.369 4.511 1.00 89.62 74 ALA A CA 1
ATOM 583 C C . ALA A 1 74 ? 6.390 -5.894 5.587 1.00 89.62 74 ALA A C 1
ATOM 585 O O . ALA A 1 74 ? 6.346 -6.496 6.662 1.00 89.62 74 ALA A O 1
ATOM 586 N N . PHE A 1 75 ? 5.594 -4.856 5.306 1.00 90.00 75 PHE A N 1
ATOM 587 C CA . PHE A 1 75 ? 4.527 -4.406 6.204 1.00 90.00 75 PHE A CA 1
ATOM 588 C C . PHE A 1 75 ? 3.377 -5.416 6.266 1.00 90.00 75 PHE A C 1
ATOM 590 O O . PHE A 1 75 ? 2.960 -5.781 7.360 1.00 90.00 75 PHE A O 1
ATOM 597 N N . LEU A 1 76 ? 2.902 -5.931 5.127 1.00 90.31 76 LEU A N 1
ATOM 598 C CA . LEU A 1 76 ? 1.793 -6.895 5.102 1.00 90.31 76 LEU A CA 1
ATOM 599 C C . LEU A 1 76 ? 2.139 -8.226 5.783 1.00 90.31 76 LEU A C 1
ATOM 601 O O . LEU A 1 76 ? 1.279 -8.842 6.407 1.00 90.31 76 LEU A O 1
ATOM 605 N N . LYS A 1 77 ? 3.408 -8.649 5.723 1.00 89.62 77 LYS A N 1
ATOM 606 C CA . LYS A 1 77 ? 3.912 -9.838 6.431 1.00 89.62 77 LYS A CA 1
ATOM 607 C C . LYS A 1 77 ? 4.017 -9.651 7.949 1.00 89.62 77 LYS A C 1
ATOM 609 O O . LYS A 1 77 ? 4.312 -10.617 8.654 1.00 89.62 77 LYS A O 1
ATOM 614 N N . ASN A 1 78 ? 3.832 -8.438 8.475 1.00 87.38 78 ASN A N 1
ATOM 615 C CA . ASN A 1 78 ? 3.854 -8.214 9.915 1.00 87.38 78 ASN A CA 1
ATOM 616 C C . ASN A 1 78 ? 2.573 -8.767 10.555 1.00 87.38 78 ASN A C 1
ATOM 618 O O . ASN A 1 78 ? 1.480 -8.276 10.295 1.00 87.38 78 ASN A O 1
ATOM 622 N N . ASN A 1 79 ? 2.716 -9.753 11.439 1.00 82.00 79 ASN A N 1
ATOM 623 C CA . ASN A 1 79 ? 1.601 -10.389 12.139 1.00 82.00 79 ASN A CA 1
ATOM 624 C C . ASN A 1 79 ? 1.273 -9.767 13.507 1.00 82.00 79 ASN A C 1
ATOM 626 O O . ASN A 1 79 ? 0.341 -10.203 14.189 1.00 82.00 79 ASN A O 1
ATOM 630 N N . ASN A 1 80 ? 2.024 -8.752 13.932 1.00 85.00 80 ASN A N 1
ATOM 631 C CA . ASN A 1 80 ? 1.832 -8.112 15.222 1.00 85.00 80 ASN A CA 1
ATOM 632 C C . ASN A 1 80 ? 0.753 -7.024 15.150 1.00 85.0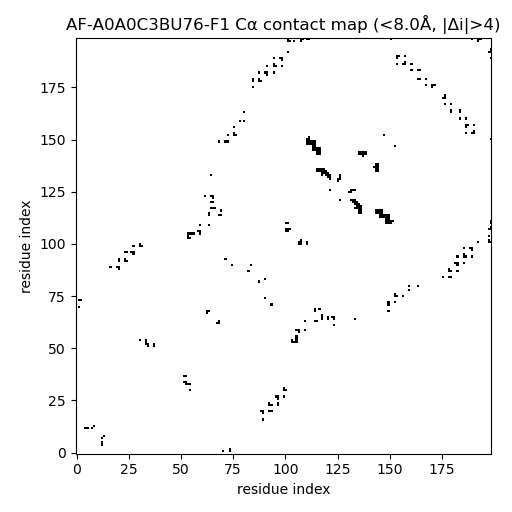0 80 ASN A C 1
ATOM 634 O O . ASN A 1 80 ? 1.018 -5.878 14.794 1.00 85.00 80 ASN A O 1
ATOM 638 N N . MET A 1 81 ? -0.464 -7.350 15.584 1.00 81.50 81 MET A N 1
ATOM 639 C CA . MET A 1 81 ? -1.600 -6.414 15.579 1.00 81.50 81 MET A CA 1
ATOM 640 C C . MET A 1 81 ? -1.344 -5.116 16.354 1.00 81.50 81 MET A C 1
ATOM 642 O O . MET A 1 81 ? -1.921 -4.082 16.028 1.00 81.50 81 MET A O 1
ATOM 646 N N . ARG A 1 82 ? -0.491 -5.137 17.387 1.00 83.12 82 ARG A N 1
ATOM 647 C CA . ARG A 1 82 ? -0.159 -3.913 18.128 1.00 83.12 82 ARG A CA 1
ATOM 648 C C . ARG A 1 82 ? 0.557 -2.910 17.226 1.00 83.12 82 ARG A C 1
ATOM 650 O O . ARG A 1 82 ? 0.281 -1.717 17.325 1.00 83.12 82 ARG A O 1
ATOM 657 N N . ASP A 1 83 ? 1.417 -3.397 16.337 1.00 85.69 83 ASP A N 1
ATOM 658 C CA . ASP A 1 83 ? 2.142 -2.562 15.381 1.00 85.69 83 ASP A CA 1
ATOM 659 C C . ASP A 1 83 ? 1.191 -2.006 14.322 1.00 85.69 83 ASP A C 1
ATOM 661 O O . ASP A 1 83 ? 1.324 -0.853 13.928 1.00 85.69 83 ASP A O 1
ATOM 665 N N . TRP A 1 84 ? 0.181 -2.778 13.913 1.00 87.56 84 TRP A N 1
ATOM 666 C CA . TRP A 1 84 ? -0.862 -2.301 13.001 1.00 87.56 84 TRP A CA 1
ATOM 667 C C . TRP A 1 84 ? -1.622 -1.108 13.572 1.00 87.56 84 TRP A C 1
ATOM 669 O O . TRP A 1 84 ? -1.847 -0.128 12.870 1.00 87.56 84 TRP A O 1
ATOM 679 N N . VAL A 1 85 ? -1.971 -1.151 14.860 1.00 86.81 85 VAL A N 1
ATOM 680 C CA . VAL A 1 85 ? -2.634 -0.021 15.525 1.00 86.81 85 VAL A CA 1
ATOM 681 C C . VAL A 1 85 ? -1.662 1.148 15.724 1.00 86.81 85 VAL A C 1
ATOM 683 O O . VAL A 1 85 ? -2.017 2.296 15.447 1.00 86.81 85 VAL A O 1
ATOM 686 N N . ALA A 1 86 ? -0.430 0.876 16.168 1.00 87.00 86 ALA A N 1
ATOM 687 C CA . ALA A 1 86 ? 0.581 1.904 16.425 1.00 87.00 86 ALA A CA 1
ATOM 688 C C . ALA A 1 86 ? 0.984 2.670 15.153 1.00 87.00 86 ALA A C 1
ATOM 690 O O . ALA A 1 86 ? 1.114 3.893 15.188 1.00 87.00 86 ALA A O 1
ATOM 691 N N . HIS A 1 87 ? 1.111 1.962 14.032 1.00 89.31 87 HIS A N 1
ATOM 692 C CA . HIS A 1 87 ? 1.513 2.489 12.728 1.00 89.31 87 HIS A CA 1
ATOM 693 C C . HIS A 1 87 ? 0.333 2.559 11.751 1.00 89.31 87 HIS A C 1
ATOM 695 O O . HIS A 1 87 ? 0.514 2.480 10.536 1.00 89.31 87 HIS A O 1
ATOM 701 N N . GLY A 1 88 ? -0.894 2.691 12.268 1.00 89.94 88 GLY A N 1
ATOM 702 C CA . GLY A 1 88 ? -2.104 2.538 11.459 1.00 89.94 88 GLY A CA 1
ATOM 703 C C . GLY A 1 88 ? -2.200 3.503 10.283 1.00 89.94 88 GLY A C 1
ATOM 704 O O . GLY A 1 88 ? -2.700 3.108 9.242 1.00 89.94 88 GLY A O 1
ATOM 705 N N . ASP A 1 89 ? -1.644 4.712 10.379 1.00 92.25 89 ASP A N 1
ATOM 706 C CA . ASP A 1 89 ? -1.636 5.656 9.252 1.00 92.25 89 ASP A CA 1
ATOM 707 C C . ASP A 1 89 ? -0.790 5.139 8.072 1.00 92.25 89 ASP A C 1
ATOM 709 O O . ASP A 1 89 ? -1.154 5.343 6.913 1.00 92.25 89 ASP A O 1
ATOM 713 N N . THR A 1 90 ? 0.298 4.416 8.363 1.00 93.38 90 THR A N 1
ATOM 714 C CA . THR A 1 90 ? 1.132 3.729 7.367 1.00 93.38 90 THR A CA 1
ATOM 715 C C . THR A 1 90 ? 0.365 2.588 6.714 1.00 93.38 90 THR A C 1
ATOM 717 O O . THR A 1 90 ? 0.304 2.518 5.488 1.00 93.38 90 THR A O 1
ATOM 720 N N . TYR A 1 91 ? -0.264 1.719 7.511 1.00 92.88 91 TYR A N 1
ATOM 721 C CA . TYR A 1 91 ? -1.048 0.600 6.983 1.00 92.88 91 TYR A CA 1
ATOM 722 C C . TYR A 1 91 ? -2.255 1.076 6.175 1.00 92.88 91 TYR A C 1
ATOM 724 O O . TYR A 1 91 ? -2.475 0.564 5.086 1.00 92.88 91 TYR A O 1
ATOM 732 N N . ILE A 1 92 ? -2.988 2.089 6.643 1.00 93.44 92 ILE A N 1
ATOM 733 C CA . ILE A 1 92 ? -4.098 2.696 5.895 1.00 93.44 92 ILE A CA 1
ATOM 734 C C . ILE A 1 92 ? -3.595 3.216 4.544 1.00 93.44 92 ILE A C 1
ATOM 736 O O . ILE A 1 92 ? -4.168 2.873 3.517 1.00 93.44 92 ILE A O 1
ATOM 740 N N . ALA A 1 93 ? -2.483 3.961 4.514 1.00 95.31 93 ALA A N 1
ATOM 741 C CA . ALA A 1 93 ? -1.919 4.457 3.259 1.00 95.31 93 ALA A CA 1
ATOM 742 C C . ALA A 1 93 ? -1.495 3.322 2.306 1.00 95.31 93 ALA A C 1
ATOM 744 O O . ALA A 1 93 ? -1.665 3.444 1.092 1.00 95.31 93 ALA A O 1
ATOM 745 N N . ILE A 1 94 ? -0.964 2.217 2.840 1.00 94.75 94 ILE A N 1
ATOM 746 C CA . ILE A 1 94 ? -0.630 1.018 2.060 1.00 94.75 94 ILE A CA 1
ATOM 747 C C . ILE A 1 94 ? -1.897 0.374 1.485 1.00 94.75 94 ILE A C 1
ATOM 749 O O . ILE A 1 94 ? -1.948 0.126 0.282 1.00 94.75 94 ILE A O 1
ATOM 753 N N . LEU A 1 95 ? -2.917 0.134 2.313 1.00 93.75 95 LEU A N 1
ATOM 754 C CA . LEU A 1 95 ? -4.181 -0.477 1.891 1.00 93.75 95 LEU A CA 1
ATOM 755 C C . LEU A 1 95 ? -4.884 0.383 0.834 1.00 93.75 95 LEU A C 1
ATOM 757 O O . LEU A 1 95 ? -5.328 -0.147 -0.182 1.00 93.75 95 LEU A O 1
ATOM 761 N N . ASP A 1 96 ? -4.905 1.704 1.020 1.00 93.12 96 ASP A N 1
ATOM 762 C CA . ASP A 1 96 ? -5.435 2.649 0.035 1.00 93.12 96 ASP A CA 1
ATOM 763 C C . ASP A 1 96 ? -4.661 2.588 -1.283 1.00 93.12 96 ASP A C 1
ATOM 765 O O . ASP A 1 96 ? -5.265 2.620 -2.352 1.00 93.12 96 ASP A O 1
ATOM 769 N N . THR A 1 97 ? -3.331 2.473 -1.230 1.00 93.00 97 THR A N 1
ATOM 770 C CA . THR A 1 97 ? -2.500 2.365 -2.439 1.00 93.00 97 THR A CA 1
ATOM 771 C C . THR A 1 97 ? -2.801 1.078 -3.192 1.00 93.00 97 THR A C 1
ATOM 773 O O . THR A 1 97 ? -3.045 1.128 -4.393 1.00 93.00 97 THR A O 1
ATOM 776 N N . LEU A 1 98 ? -2.865 -0.058 -2.493 1.00 92.69 98 LEU A N 1
ATOM 777 C CA . LEU A 1 98 ? -3.234 -1.349 -3.084 1.00 92.69 98 LEU A CA 1
ATOM 778 C C . LEU A 1 98 ? -4.627 -1.300 -3.715 1.00 92.69 98 LEU A C 1
ATOM 780 O O . LEU A 1 98 ? -4.808 -1.785 -4.826 1.00 92.69 98 LEU A O 1
ATOM 784 N N . ARG A 1 99 ? -5.573 -0.628 -3.051 1.00 90.44 99 ARG A N 1
ATOM 785 C CA . ARG A 1 99 ? -6.919 -0.371 -3.572 1.00 90.44 99 ARG A CA 1
ATOM 786 C C . ARG A 1 99 ? -6.905 0.472 -4.848 1.00 90.44 99 ARG A C 1
ATOM 788 O O . ARG A 1 99 ? -7.783 0.324 -5.679 1.00 90.44 99 ARG A O 1
ATOM 795 N N . ARG A 1 100 ? -5.963 1.399 -5.016 1.00 88.12 100 ARG A N 1
ATOM 796 C CA . ARG A 1 100 ? -5.858 2.177 -6.265 1.00 88.12 100 ARG A CA 1
ATOM 797 C C . ARG A 1 100 ? -5.138 1.425 -7.367 1.00 88.12 100 ARG A C 1
ATOM 799 O O . ARG A 1 100 ? -5.412 1.659 -8.536 1.00 88.12 100 ARG A O 1
ATOM 806 N N . MET A 1 101 ? -4.214 0.549 -7.001 1.00 88.44 101 MET A N 1
ATOM 807 C CA . MET A 1 101 ? -3.525 -0.313 -7.953 1.00 88.44 101 MET A CA 1
ATOM 808 C C . MET A 1 101 ? -4.474 -1.377 -8.526 1.00 88.44 101 MET A C 1
ATOM 810 O O . MET A 1 101 ? -4.396 -1.663 -9.712 1.00 88.44 101 MET A O 1
ATOM 814 N N . SER A 1 102 ? -5.404 -1.904 -7.727 1.00 86.50 102 SER A N 1
ATOM 815 C CA . SER A 1 102 ? -6.433 -2.852 -8.181 1.00 86.50 102 SER A CA 1
ATOM 816 C C . SER A 1 102 ? -7.448 -2.262 -9.155 1.00 86.50 102 SER A C 1
ATOM 818 O O . SER A 1 102 ? -7.951 -2.960 -10.025 1.00 86.50 102 SER A O 1
ATOM 820 N N . ASP A 1 103 ? -7.730 -0.962 -9.040 1.00 83.06 103 ASP A N 1
ATOM 821 C CA . ASP A 1 103 ? -8.679 -0.272 -9.918 1.00 83.06 103 ASP A CA 1
ATOM 822 C C . ASP A 1 103 ? -8.191 -0.213 -11.394 1.00 83.06 103 ASP A C 1
ATOM 824 O O . ASP A 1 103 ? -8.965 0.148 -12.278 1.00 83.06 103 ASP A O 1
ATOM 828 N N . SER A 1 104 ? -6.925 -0.555 -11.689 1.00 82.12 104 SER A N 1
ATOM 829 C CA . SER A 1 104 ? -6.337 -0.556 -13.040 1.00 82.12 104 SER A CA 1
ATOM 830 C C . SER A 1 104 ? -5.838 -1.943 -13.437 1.00 82.12 104 SER A C 1
ATOM 832 O O . SER A 1 104 ? -5.007 -2.514 -12.736 1.00 82.12 104 SER A O 1
ATOM 834 N N . GLN A 1 105 ? -6.221 -2.429 -14.623 1.00 80.94 105 GLN A N 1
ATOM 835 C CA . GLN A 1 105 ? -5.855 -3.769 -15.103 1.00 80.94 105 GLN A CA 1
ATOM 836 C C . GLN A 1 105 ? -4.337 -4.013 -15.093 1.00 80.94 105 GLN A C 1
ATOM 838 O O . GLN A 1 105 ? -3.869 -4.958 -14.466 1.00 80.94 105 GLN A O 1
ATOM 843 N N . SER A 1 106 ? -3.554 -3.108 -15.691 1.00 82.62 106 SER A N 1
ATOM 844 C CA . SER A 1 106 ? -2.087 -3.229 -15.750 1.00 82.62 106 SER A CA 1
ATOM 845 C C . SER A 1 106 ? -1.385 -3.323 -14.388 1.00 82.62 106 SER A C 1
ATOM 847 O O . SER A 1 106 ? -0.308 -3.909 -14.284 1.00 82.62 106 SER A O 1
ATOM 849 N N . LEU A 1 107 ? -1.970 -2.740 -13.339 1.00 86.81 107 LEU A N 1
ATOM 850 C CA . LEU A 1 107 ? -1.438 -2.815 -11.981 1.00 86.81 107 LEU A CA 1
ATOM 851 C C . LEU A 1 107 ? -2.020 -3.997 -11.210 1.00 86.81 107 LEU A C 1
ATOM 853 O O . LEU A 1 107 ? -1.311 -4.563 -10.387 1.00 86.81 107 LEU A O 1
ATOM 857 N N . SER A 1 108 ? -3.252 -4.409 -11.502 1.00 86.81 108 SER A N 1
ATOM 858 C CA . SER A 1 108 ? -3.826 -5.649 -10.981 1.00 86.81 108 SER A CA 1
ATOM 859 C C . SER A 1 108 ? -2.995 -6.862 -11.403 1.00 86.81 108 SER A C 1
ATOM 861 O O . SER A 1 108 ? -2.647 -7.684 -10.557 1.00 86.81 108 SER A O 1
ATOM 863 N N . ASP A 1 109 ? -2.592 -6.931 -12.676 1.00 86.75 109 ASP A N 1
ATOM 864 C CA . ASP A 1 109 ? -1.708 -7.989 -13.180 1.00 86.75 109 ASP A CA 1
ATOM 865 C C . ASP A 1 109 ? -0.356 -7.961 -12.447 1.00 86.75 109 ASP A C 1
ATOM 867 O O . ASP A 1 109 ? 0.121 -8.980 -11.960 1.00 86.75 109 ASP A O 1
ATOM 871 N N . PHE A 1 110 ? 0.211 -6.771 -12.231 1.00 89.62 110 PHE A N 1
ATOM 872 C CA . PHE A 1 110 ? 1.440 -6.618 -11.448 1.00 89.62 110 PHE A CA 1
ATOM 873 C C . PHE A 1 110 ? 1.304 -7.106 -9.991 1.00 89.62 110 PHE A C 1
ATOM 875 O O . PHE A 1 110 ? 2.255 -7.635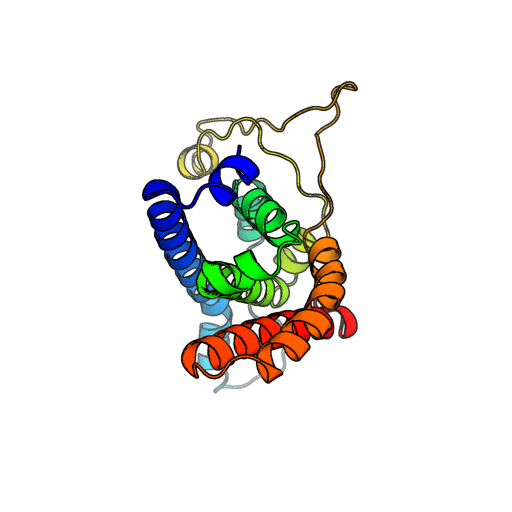 -9.423 1.00 89.62 110 PHE A O 1
ATOM 882 N N . LEU A 1 111 ? 0.140 -6.942 -9.354 1.00 89.62 111 LEU A N 1
ATOM 883 C CA . LEU A 1 111 ? -0.088 -7.425 -7.984 1.00 89.62 111 LEU A CA 1
ATOM 884 C C . LEU A 1 111 ? -0.222 -8.952 -7.900 1.00 89.62 111 LEU A C 1
ATOM 886 O O . LEU A 1 111 ? -0.055 -9.517 -6.811 1.00 89.62 111 LEU A O 1
ATOM 890 N N . ALA A 1 112 ? -0.541 -9.594 -9.025 1.00 89.19 112 ALA A N 1
ATOM 891 C CA . ALA A 1 112 ? -0.605 -11.039 -9.188 1.00 89.19 112 ALA A CA 1
ATOM 892 C C . ALA A 1 112 ? 0.775 -11.683 -9.365 1.00 89.19 112 ALA A C 1
ATOM 894 O O . ALA A 1 112 ? 0.926 -12.862 -9.037 1.00 89.19 112 ALA A O 1
ATOM 895 N N . ASP A 1 113 ? 1.748 -10.922 -9.864 1.00 88.62 113 ASP A N 1
ATOM 896 C CA . ASP A 1 113 ? 3.091 -11.406 -10.157 1.00 88.62 113 ASP A CA 1
ATOM 897 C C . ASP A 1 113 ? 3.951 -11.560 -8.885 1.00 88.62 113 ASP A C 1
ATOM 899 O O . ASP A 1 113 ? 3.791 -10.810 -7.909 1.00 88.62 113 ASP A O 1
ATOM 903 N N . PRO A 1 114 ? 4.896 -12.522 -8.867 1.00 88.81 114 PRO A N 1
ATOM 904 C CA . PRO A 1 114 ? 5.889 -12.626 -7.805 1.00 88.81 114 PRO A CA 1
ATOM 905 C C . PRO A 1 114 ? 6.728 -11.350 -7.675 1.00 88.81 114 PRO A C 1
ATOM 907 O O . PRO A 1 114 ? 7.133 -10.727 -8.658 1.00 88.81 114 PRO A O 1
ATOM 910 N N . ILE A 1 115 ? 7.034 -10.965 -6.437 1.00 87.25 115 ILE A N 1
ATOM 911 C CA . ILE A 1 115 ? 7.834 -9.769 -6.169 1.00 87.25 115 ILE A CA 1
ATOM 912 C C . ILE A 1 115 ? 9.311 -10.141 -6.271 1.00 87.25 115 ILE A C 1
ATOM 914 O O . ILE A 1 115 ? 9.827 -10.862 -5.415 1.00 87.25 115 ILE A O 1
ATOM 918 N N . LEU A 1 116 ? 10.003 -9.603 -7.272 1.00 86.31 116 LEU A N 1
ATOM 919 C CA . LEU A 1 116 ? 11.456 -9.718 -7.384 1.00 86.31 116 LEU A CA 1
ATOM 920 C C . LEU A 1 116 ? 12.135 -8.851 -6.319 1.00 86.31 116 LEU A C 1
ATOM 922 O O . LEU A 1 116 ? 11.866 -7.652 -6.228 1.00 86.31 116 LEU A O 1
ATOM 926 N N . GLN A 1 117 ? 13.025 -9.441 -5.518 1.00 84.94 117 GLN A N 1
ATOM 927 C CA . GLN A 1 117 ? 13.785 -8.676 -4.529 1.00 84.94 117 GLN A CA 1
ATOM 928 C C . GLN A 1 117 ? 14.894 -7.877 -5.209 1.00 84.94 117 GLN A C 1
ATOM 930 O O . GLN A 1 117 ? 15.752 -8.431 -5.899 1.00 84.94 117 GLN A O 1
ATOM 935 N N . VAL A 1 118 ? 14.899 -6.563 -5.012 1.00 85.12 118 VAL A N 1
ATOM 936 C CA . VAL A 1 118 ? 15.910 -5.675 -5.571 1.00 85.12 118 VAL A CA 1
ATOM 937 C C . VAL A 1 118 ? 17.127 -5.672 -4.653 1.00 85.12 118 VAL A C 1
ATOM 939 O O . VAL A 1 118 ? 17.089 -5.183 -3.526 1.00 85.12 118 VAL A O 1
ATOM 942 N N . GLU A 1 119 ? 18.262 -6.151 -5.152 1.00 85.25 119 GLU A N 1
ATOM 943 C CA . GLU A 1 119 ? 19.525 -6.078 -4.416 1.00 85.25 119 GLU A CA 1
ATOM 944 C C . GLU A 1 119 ? 20.116 -4.668 -4.511 1.00 85.25 119 GLU A C 1
ATOM 946 O O . GLU A 1 119 ? 20.464 -4.039 -3.506 1.00 85.25 119 GLU A O 1
ATOM 951 N N . ARG A 1 120 ? 20.187 -4.125 -5.732 1.00 84.50 120 ARG A N 1
ATOM 952 C CA . ARG A 1 120 ? 20.773 -2.809 -5.989 1.00 84.50 120 ARG A CA 1
ATOM 953 C C . ARG A 1 120 ? 19.994 -2.052 -7.052 1.00 84.50 120 ARG A C 1
ATOM 955 O O . ARG A 1 120 ? 19.960 -2.442 -8.215 1.00 84.50 120 ARG A O 1
ATOM 962 N N . SER A 1 121 ? 19.465 -0.894 -6.663 1.00 84.62 121 SER A N 1
ATOM 963 C CA . SER A 1 121 ? 18.862 0.069 -7.582 1.00 84.62 121 SER A CA 1
ATOM 964 C C . SER A 1 121 ? 19.767 1.290 -7.776 1.00 84.62 121 SER A C 1
ATOM 966 O O . SER A 1 121 ? 20.226 1.876 -6.791 1.00 84.62 121 SER A O 1
ATOM 968 N N . PRO A 1 122 ? 19.996 1.745 -9.022 1.00 83.75 122 PRO A N 1
ATOM 969 C CA . PRO A 1 122 ? 20.623 3.039 -9.285 1.00 83.75 122 PRO A CA 1
ATOM 970 C C . PRO A 1 122 ? 19.650 4.214 -9.043 1.00 83.75 122 PRO A C 1
ATOM 972 O O . PRO A 1 122 ? 20.050 5.374 -9.163 1.00 83.75 122 PRO A O 1
ATOM 975 N N . GLY A 1 123 ? 18.396 3.921 -8.675 1.00 83.75 123 GLY A N 1
ATOM 976 C CA . GLY A 1 123 ? 17.304 4.872 -8.503 1.00 83.75 123 GLY A CA 1
ATOM 977 C C . GLY A 1 123 ? 16.488 5.045 -9.785 1.00 83.75 123 GLY A C 1
ATOM 978 O O . GLY A 1 123 ? 17.029 4.996 -10.890 1.00 83.75 123 GLY A O 1
ATOM 979 N N . LEU A 1 124 ? 15.181 5.297 -9.637 1.00 83.25 124 LEU A N 1
ATOM 980 C CA . LEU A 1 124 ? 14.254 5.427 -10.772 1.00 83.25 124 LEU A CA 1
ATOM 981 C C . LEU A 1 124 ? 14.690 6.507 -11.770 1.00 83.25 124 LEU A C 1
ATOM 983 O O . LEU A 1 124 ? 14.599 6.293 -12.971 1.00 83.25 124 LEU A O 1
ATOM 987 N N . GLN A 1 125 ? 15.228 7.633 -11.292 1.00 85.88 125 GLN A N 1
ATOM 988 C CA . GLN A 1 125 ? 15.734 8.694 -12.167 1.00 85.88 125 GLN A CA 1
ATOM 989 C C . GLN A 1 125 ? 16.881 8.212 -13.062 1.00 85.88 125 GLN A C 1
ATOM 991 O O . GLN A 1 125 ? 16.974 8.617 -14.207 1.00 85.88 125 GLN A O 1
ATOM 996 N N . LYS A 1 126 ? 17.776 7.352 -12.582 1.00 85.75 126 LYS A N 1
ATOM 997 C CA . LYS A 1 126 ? 18.846 6.845 -13.445 1.00 85.75 126 LYS A CA 1
ATOM 998 C C . LYS A 1 126 ? 18.329 5.779 -14.401 1.00 85.75 126 LYS A C 1
ATOM 1000 O O . LYS A 1 126 ? 18.723 5.780 -15.557 1.00 85.75 126 LYS A O 1
ATOM 1005 N N . LEU A 1 127 ? 17.406 4.929 -13.946 1.00 83.69 127 LEU A N 1
ATOM 1006 C CA . LEU A 1 127 ? 16.780 3.905 -14.789 1.00 83.69 127 LEU A CA 1
ATOM 1007 C C . LEU A 1 127 ? 15.985 4.511 -15.949 1.00 83.69 127 LEU A C 1
ATOM 1009 O O . LEU A 1 127 ? 16.120 4.062 -17.078 1.00 83.69 127 LEU A O 1
ATOM 1013 N N . VAL A 1 128 ? 15.191 5.554 -15.694 1.00 85.12 128 VAL A N 1
ATOM 1014 C CA . VAL A 1 128 ? 14.361 6.192 -16.730 1.00 85.12 128 VAL A CA 1
ATOM 1015 C C . VAL A 1 128 ? 15.210 6.861 -17.821 1.00 85.12 128 VAL A C 1
ATOM 1017 O O . VAL A 1 128 ? 14.765 6.967 -18.959 1.00 85.12 128 VAL A O 1
ATOM 1020 N N . TRP A 1 129 ? 16.441 7.269 -17.502 1.00 87.88 129 TRP A N 1
ATOM 1021 C CA . TRP A 1 129 ? 17.379 7.876 -18.451 1.00 87.88 129 TRP A CA 1
ATOM 1022 C C . TRP A 1 129 ? 18.399 6.873 -19.015 1.00 87.88 129 TRP A C 1
ATOM 1024 O O . TRP A 1 129 ? 19.365 7.299 -19.640 1.00 87.88 129 TRP A O 1
ATOM 1034 N N . ASP A 1 130 ? 18.203 5.568 -18.795 1.00 83.12 130 ASP A N 1
ATOM 1035 C CA . ASP A 1 130 ? 19.110 4.492 -19.228 1.00 83.12 130 ASP A CA 1
ATOM 1036 C C . ASP A 1 130 ? 20.554 4.649 -18.693 1.00 83.12 130 ASP A 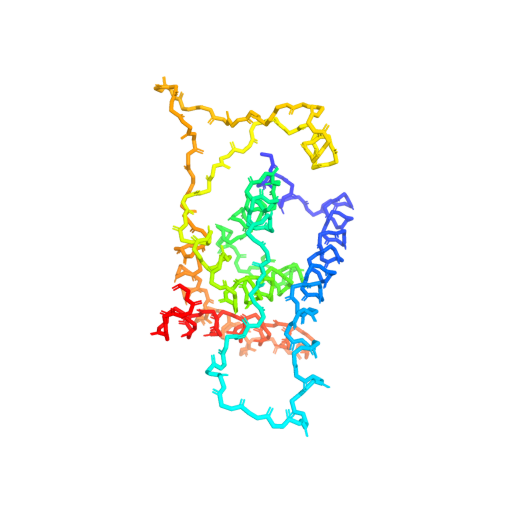C 1
ATOM 1038 O O . ASP A 1 130 ? 21.552 4.325 -19.330 1.00 83.12 130 ASP A O 1
ATOM 1042 N N . GLN A 1 131 ? 20.676 5.195 -17.478 1.00 85.06 131 GLN A N 1
ATOM 1043 C CA . GLN A 1 131 ? 21.937 5.502 -16.789 1.00 85.06 131 GLN A CA 1
ATOM 1044 C C . GLN A 1 131 ? 22.197 4.577 -15.592 1.00 85.06 131 GLN A C 1
ATOM 1046 O O . GLN A 1 131 ? 22.608 5.009 -14.510 1.00 85.06 131 GLN A O 1
ATOM 1051 N N . GLY A 1 132 ? 21.962 3.282 -15.772 1.00 81.38 132 GLY A N 1
ATOM 1052 C CA . GLY A 1 132 ? 22.268 2.254 -14.784 1.00 81.38 132 GLY A CA 1
ATOM 1053 C C . GLY A 1 132 ? 21.392 1.023 -14.953 1.00 81.38 132 GLY A C 1
ATOM 1054 O O . GLY A 1 132 ? 20.382 1.058 -15.645 1.00 81.38 132 GLY A O 1
ATOM 1055 N N . THR A 1 133 ? 21.769 -0.063 -14.287 1.00 83.94 133 THR A N 1
ATOM 1056 C CA . THR A 1 133 ? 21.052 -1.340 -14.364 1.00 83.94 133 THR A CA 1
ATOM 1057 C C . THR A 1 133 ? 20.540 -1.727 -12.986 1.00 83.94 133 THR A C 1
ATOM 1059 O O . THR A 1 133 ? 21.239 -1.553 -11.985 1.00 83.94 133 THR A O 1
ATOM 1062 N N . LEU A 1 134 ? 19.303 -2.216 -12.939 1.00 84.25 134 LEU A N 1
ATOM 1063 C CA . LEU A 1 134 ? 18.707 -2.786 -11.740 1.00 84.25 134 LEU A CA 1
ATOM 1064 C C . LEU A 1 134 ? 19.254 -4.201 -11.549 1.00 84.25 134 LEU A C 1
ATOM 1066 O O . LEU A 1 134 ? 19.229 -4.999 -12.484 1.00 84.25 134 LEU A O 1
ATOM 1070 N N . VAL A 1 135 ? 19.759 -4.493 -10.355 1.00 85.69 135 VAL A N 1
ATOM 1071 C CA . VAL A 1 135 ? 20.253 -5.825 -10.001 1.00 85.69 135 VAL A CA 1
ATOM 1072 C C . VAL A 1 135 ? 19.280 -6.430 -9.003 1.00 85.69 135 VAL A C 1
ATOM 1074 O O . VAL A 1 135 ? 19.040 -5.847 -7.941 1.00 85.69 135 VAL A O 1
ATOM 1077 N N . TYR A 1 136 ? 18.708 -7.571 -9.372 1.00 86.38 136 TYR A N 1
ATOM 1078 C CA . TYR A 1 136 ? 17.847 -8.367 -8.507 1.00 86.38 136 TYR A CA 1
ATOM 1079 C C . TYR A 1 136 ? 18.691 -9.345 -7.695 1.00 86.38 136 TYR A C 1
ATOM 1081 O O . TYR A 1 136 ? 19.733 -9.801 -8.165 1.00 86.38 136 TYR A O 1
ATOM 1089 N N . ALA A 1 137 ? 18.244 -9.635 -6.478 1.00 84.06 137 ALA A N 1
ATOM 1090 C CA . ALA A 1 137 ? 18.883 -10.621 -5.625 1.00 84.06 137 ALA A CA 1
ATOM 1091 C C . ALA A 1 137 ? 18.727 -12.011 -6.244 1.00 84.06 137 ALA A C 1
ATOM 1093 O O . ALA A 1 137 ? 17.671 -12.326 -6.792 1.00 84.06 137 ALA A O 1
ATOM 1094 N N . LEU A 1 138 ? 19.764 -12.835 -6.129 1.00 85.56 138 LEU A N 1
ATOM 1095 C CA . LEU A 1 138 ? 19.755 -14.222 -6.582 1.00 85.56 138 LEU A CA 1
ATOM 1096 C C . LEU A 1 138 ? 19.749 -15.178 -5.382 1.00 85.56 138 LEU A C 1
ATOM 1098 O O . LEU A 1 138 ? 20.289 -14.853 -4.321 1.00 85.56 138 LEU A O 1
ATOM 1102 N N . ASP A 1 139 ? 19.139 -16.346 -5.547 1.00 82.75 139 ASP A N 1
ATOM 1103 C CA . ASP A 1 139 ? 19.203 -17.453 -4.597 1.00 82.75 139 ASP A CA 1
ATOM 1104 C C . ASP A 1 139 ? 20.487 -18.294 -4.765 1.00 82.75 139 ASP A C 1
ATOM 1106 O O . ASP A 1 139 ? 21.380 -17.969 -5.554 1.00 82.75 139 ASP A O 1
ATOM 1110 N N . GLU A 1 140 ? 20.606 -19.384 -3.997 1.00 79.44 140 GLU A N 1
ATOM 1111 C CA . GLU A 1 140 ? 21.765 -20.291 -4.055 1.00 79.44 140 GLU A CA 1
ATOM 1112 C C . GLU A 1 140 ? 21.922 -20.969 -5.432 1.00 79.44 140 GLU A C 1
ATOM 1114 O O . GLU A 1 140 ? 23.032 -21.342 -5.824 1.00 79.44 140 GLU A O 1
ATOM 1119 N N . GLU A 1 141 ? 20.836 -21.066 -6.202 1.00 81.25 141 GLU A N 1
ATOM 1120 C CA . GLU A 1 141 ? 20.792 -21.629 -7.553 1.00 81.25 141 GLU A CA 1
ATOM 1121 C C . GLU A 1 141 ? 21.020 -20.567 -8.647 1.00 81.25 141 GLU A C 1
ATOM 1123 O O . GLU A 1 141 ? 20.983 -20.885 -9.835 1.00 81.25 141 GLU A O 1
ATOM 1128 N N . HIS A 1 142 ? 21.344 -19.324 -8.264 1.00 77.06 142 HIS A N 1
ATOM 1129 C CA . HIS A 1 142 ? 21.503 -18.167 -9.156 1.00 77.06 142 HIS A CA 1
ATOM 1130 C C . HIS A 1 142 ? 20.219 -17.793 -9.920 1.00 77.06 142 HIS A C 1
ATOM 1132 O O . HIS A 1 142 ? 20.279 -17.184 -10.992 1.00 77.06 142 HIS A O 1
ATOM 1138 N N . VAL A 1 143 ? 19.056 -18.133 -9.365 1.00 80.38 143 VAL A N 1
ATOM 1139 C CA . VAL A 1 143 ? 17.735 -17.725 -9.850 1.00 80.38 143 VAL A CA 1
ATOM 1140 C C . VAL A 1 143 ? 17.294 -16.476 -9.089 1.00 80.38 143 VAL A C 1
ATOM 1142 O O . VAL A 1 143 ? 17.675 -16.276 -7.938 1.00 80.38 143 VAL A O 1
ATOM 1145 N N . ASN A 1 144 ? 16.519 -15.592 -9.724 1.00 82.44 144 ASN A N 1
ATOM 1146 C CA . ASN A 1 144 ? 16.023 -14.394 -9.048 1.00 82.44 144 ASN A CA 1
ATOM 1147 C C . ASN A 1 144 ? 15.216 -14.767 -7.801 1.00 82.44 144 ASN A C 1
ATOM 1149 O O . ASN A 1 144 ? 14.291 -15.574 -7.856 1.00 82.44 144 ASN A O 1
ATOM 1153 N N . LEU A 1 145 ? 15.544 -14.123 -6.687 1.00 83.25 145 LEU A N 1
ATOM 1154 C CA . LEU A 1 145 ? 14.861 -14.322 -5.427 1.00 83.25 145 LEU A CA 1
ATOM 1155 C C . LEU A 1 145 ? 13.476 -13.671 -5.492 1.00 83.25 145 LEU A C 1
ATOM 1157 O O . LEU A 1 145 ? 13.325 -12.445 -5.446 1.00 83.25 145 LEU A O 1
ATOM 1161 N N . GLU A 1 146 ? 12.460 -14.518 -5.576 1.00 85.62 146 GLU A N 1
ATOM 1162 C CA . GLU A 1 146 ? 11.062 -14.116 -5.630 1.00 85.62 146 GLU A CA 1
ATOM 1163 C C . GLU A 1 146 ? 10.407 -14.190 -4.249 1.00 85.62 146 GLU A C 1
ATOM 1165 O O . GLU A 1 146 ? 10.689 -15.051 -3.415 1.00 85.62 146 GLU A O 1
ATOM 1170 N N . SER A 1 147 ? 9.513 -13.245 -3.983 1.00 84.31 147 SER A N 1
ATOM 1171 C CA . SER A 1 147 ? 8.621 -13.266 -2.828 1.00 84.31 147 SER A CA 1
ATOM 1172 C C . SER A 1 147 ? 7.179 -13.428 -3.277 1.00 84.31 147 SER A C 1
ATOM 1174 O O . SER A 1 147 ? 6.823 -13.061 -4.394 1.00 84.31 147 SER A O 1
ATOM 1176 N N . GLU A 1 148 ? 6.347 -13.940 -2.368 1.00 87.94 148 GLU A N 1
ATOM 1177 C CA . GLU A 1 148 ? 4.905 -14.090 -2.587 1.00 87.94 148 GLU A CA 1
ATOM 1178 C C . GLU A 1 148 ? 4.283 -12.814 -3.185 1.00 87.94 148 GLU A C 1
ATOM 1180 O O . GLU A 1 148 ? 4.594 -11.714 -2.701 1.00 87.94 148 GLU A O 1
ATOM 1185 N N . PRO A 1 149 ? 3.391 -12.953 -4.185 1.00 91.38 149 PRO A N 1
ATOM 1186 C CA . PRO A 1 149 ? 2.671 -11.831 -4.766 1.00 91.38 149 PRO A CA 1
ATOM 1187 C C . PRO A 1 149 ? 1.949 -11.000 -3.707 1.00 91.38 149 PRO A C 1
ATOM 1189 O O . PRO A 1 149 ? 1.415 -11.527 -2.722 1.00 91.38 149 PRO A O 1
ATOM 1192 N N . LEU A 1 150 ? 1.859 -9.687 -3.934 1.00 90.81 150 LEU A N 1
ATOM 1193 C CA . LEU A 1 150 ? 1.132 -8.786 -3.032 1.00 90.81 150 LEU A CA 1
ATOM 1194 C C . LEU A 1 150 ? -0.329 -9.212 -2.876 1.00 90.81 150 LEU A C 1
ATOM 1196 O O . LEU A 1 150 ? -0.882 -9.124 -1.778 1.00 90.81 150 LEU A O 1
ATOM 1200 N N . ARG A 1 151 ? -0.932 -9.747 -3.941 1.00 89.62 151 ARG A N 1
ATOM 1201 C CA . ARG A 1 151 ? -2.290 -10.279 -3.902 1.00 89.62 151 ARG A CA 1
ATOM 1202 C C . ARG A 1 151 ? -2.486 -11.392 -2.880 1.00 89.62 151 ARG A C 1
ATOM 1204 O O . ARG A 1 151 ? -3.494 -11.409 -2.172 1.00 89.62 151 ARG A O 1
ATOM 1211 N N . ASP A 1 152 ? -1.537 -12.312 -2.783 1.00 90.56 152 ASP A N 1
ATOM 1212 C CA . ASP A 1 152 ? -1.653 -13.433 -1.855 1.00 90.56 152 ASP A CA 1
ATOM 1213 C C . ASP A 1 152 ? -1.407 -12.992 -0.413 1.00 90.56 152 ASP A C 1
ATOM 1215 O O . ASP A 1 152 ? -2.083 -13.468 0.498 1.00 90.56 152 ASP A O 1
ATOM 1219 N N . LEU A 1 153 ? -0.547 -11.994 -0.200 1.00 89.75 153 LEU A N 1
ATOM 1220 C CA . LEU A 1 153 ? -0.394 -11.360 1.111 1.00 89.75 153 LEU A CA 1
ATOM 1221 C C . LEU A 1 153 ? -1.675 -10.651 1.557 1.00 89.75 153 LEU A C 1
ATOM 1223 O O . LEU A 1 153 ? -2.031 -10.728 2.730 1.00 89.75 153 LEU A O 1
ATOM 1227 N N . VAL A 1 154 ? -2.409 -10.025 0.631 1.00 88.12 154 VAL A N 1
ATOM 1228 C CA . VAL A 1 154 ? -3.722 -9.429 0.920 1.00 88.12 154 VAL A CA 1
ATOM 1229 C C . VAL A 1 154 ? -4.733 -10.488 1.372 1.00 88.12 154 VAL A C 1
ATOM 1231 O O . VAL A 1 154 ? -5.447 -10.247 2.342 1.00 88.12 154 VAL A O 1
ATOM 1234 N N . LYS A 1 155 ? -4.752 -11.686 0.764 1.00 85.69 155 LYS 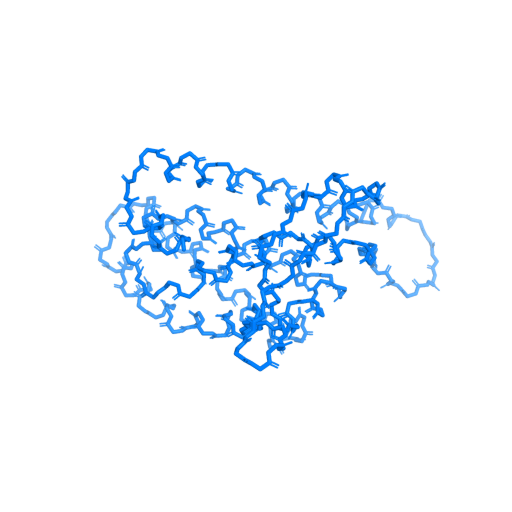A N 1
ATOM 1235 C CA . LYS A 1 155 ? -5.639 -12.790 1.204 1.00 85.69 155 LYS A CA 1
ATOM 1236 C C . LYS A 1 155 ? -5.389 -13.183 2.656 1.00 85.69 155 LYS A C 1
ATOM 1238 O O . LYS A 1 155 ? -6.321 -13.484 3.400 1.00 85.69 155 LYS A O 1
ATOM 1243 N N . GLN A 1 156 ? -4.123 -13.165 3.069 1.00 87.12 156 GLN A N 1
ATOM 1244 C CA . GLN A 1 156 ? -3.734 -13.491 4.439 1.00 87.12 156 GLN A CA 1
ATOM 1245 C C . GLN A 1 156 ? -4.229 -12.438 5.447 1.00 87.12 156 GLN A C 1
ATOM 1247 O O . GLN A 1 156 ? -4.320 -12.738 6.639 1.00 87.12 156 GLN A O 1
ATOM 1252 N N . LEU A 1 157 ? -4.613 -11.233 4.998 1.00 85.81 157 LEU A N 1
ATOM 1253 C CA . LEU A 1 157 ? -5.057 -10.163 5.892 1.00 85.81 157 LEU A CA 1
ATOM 1254 C C . LEU A 1 157 ? -6.412 -10.420 6.551 1.00 85.81 157 LEU A C 1
ATOM 1256 O O . LEU A 1 157 ? -6.663 -9.885 7.634 1.00 85.81 157 LEU A O 1
ATOM 1260 N N . GLU A 1 158 ? -7.263 -11.268 5.966 1.00 83.12 158 GLU A N 1
ATOM 1261 C CA . GLU A 1 158 ? -8.554 -11.617 6.576 1.00 83.12 158 GLU A CA 1
ATOM 1262 C C . GLU A 1 158 ? -8.363 -12.249 7.966 1.00 83.12 158 GLU A C 1
ATOM 1264 O O . GLU A 1 158 ? -9.173 -12.037 8.874 1.00 83.12 158 GLU A O 1
ATOM 1269 N N . ALA A 1 159 ? -7.232 -12.932 8.187 1.00 84.50 159 ALA A N 1
ATOM 1270 C CA . ALA A 1 159 ? -6.873 -13.480 9.490 1.00 84.50 159 ALA A CA 1
ATOM 1271 C C . ALA A 1 159 ? -6.751 -12.399 10.585 1.00 84.50 159 ALA A C 1
ATOM 1273 O O . ALA A 1 159 ? -7.018 -12.683 11.755 1.00 84.50 159 ALA A O 1
ATOM 1274 N N . TYR A 1 160 ? -6.404 -11.155 10.229 1.00 81.75 160 TYR A N 1
ATOM 1275 C CA . TYR A 1 160 ? -6.261 -10.043 11.178 1.00 81.75 160 TYR A CA 1
ATOM 1276 C C . TYR A 1 160 ? -7.568 -9.293 11.441 1.00 81.75 160 TYR A C 1
ATOM 1278 O O . TYR A 1 160 ? -7.697 -8.639 12.477 1.00 81.75 160 TYR A O 1
ATOM 1286 N N . ARG A 1 161 ? -8.578 -9.427 10.574 1.00 82.25 161 ARG A N 1
ATOM 1287 C CA . ARG A 1 161 ? -9.843 -8.688 10.694 1.00 82.25 161 ARG A CA 1
ATOM 1288 C C . ARG A 1 161 ? -10.608 -9.029 11.971 1.00 82.25 161 ARG A C 1
ATOM 1290 O O . ARG A 1 161 ? -11.057 -8.139 12.693 1.00 82.25 161 ARG A O 1
ATOM 1297 N N . ARG A 1 162 ? -10.766 -10.322 12.273 1.00 82.81 162 ARG A N 1
ATOM 1298 C CA . ARG A 1 162 ? -11.498 -10.770 13.470 1.00 82.81 162 ARG A CA 1
ATOM 1299 C C . ARG A 1 162 ? -10.806 -10.319 14.767 1.00 82.81 162 ARG A C 1
ATOM 1301 O O . ARG A 1 162 ? -11.494 -9.763 15.621 1.00 82.81 162 ARG A O 1
ATOM 1308 N N . PRO A 1 163 ? -9.483 -10.492 14.929 1.00 84.88 163 PRO A N 1
ATOM 1309 C CA . PRO A 1 163 ? -8.769 -9.941 16.075 1.00 84.88 163 PRO A CA 1
ATOM 1310 C C . PRO A 1 163 ? -8.837 -8.413 16.205 1.00 84.88 163 PRO A C 1
ATOM 1312 O O . PRO A 1 163 ? -9.028 -7.924 17.316 1.00 84.88 163 PRO A O 1
ATOM 1315 N N . LEU A 1 164 ? -8.736 -7.661 15.099 1.00 84.12 164 LEU A N 1
ATOM 1316 C CA . LEU A 1 164 ? -8.877 -6.198 15.111 1.00 84.12 164 LEU A CA 1
ATOM 1317 C C . LEU A 1 164 ? -10.266 -5.769 15.601 1.00 84.12 164 LEU A C 1
ATOM 1319 O O . LEU A 1 164 ? -10.373 -4.876 16.438 1.00 84.12 164 LEU A O 1
ATOM 1323 N N . ARG A 1 165 ? -11.327 -6.463 15.171 1.00 83.00 165 ARG A N 1
ATOM 1324 C CA . ARG A 1 165 ? -12.688 -6.215 15.669 1.00 83.00 165 ARG A CA 1
ATOM 1325 C C . ARG A 1 165 ? -12.843 -6.497 17.160 1.00 83.00 165 ARG A C 1
ATOM 1327 O O . ARG A 1 165 ? -13.415 -5.680 17.863 1.00 83.00 165 ARG A O 1
ATOM 1334 N N . LEU A 1 166 ? -12.286 -7.596 17.668 1.00 85.38 166 LEU A N 1
ATOM 1335 C CA . LEU A 1 166 ? -12.315 -7.887 19.112 1.00 85.38 166 LEU A CA 1
ATOM 1336 C C . LEU A 1 166 ? -11.547 -6.850 19.946 1.00 85.38 166 LEU A C 1
ATOM 1338 O O . LEU A 1 166 ? -11.759 -6.730 21.154 1.00 85.38 166 LEU A O 1
ATOM 1342 N N . LEU A 1 167 ? -10.605 -6.143 19.322 1.00 83.31 167 LEU A N 1
ATOM 1343 C CA . LEU A 1 167 ? -9.849 -5.075 19.955 1.00 83.31 167 LEU A CA 1
ATOM 1344 C C . LEU A 1 167 ? -10.693 -3.789 20.058 1.00 83.31 167 LEU A C 1
ATOM 1346 O O . LEU A 1 167 ? -10.564 -3.094 21.064 1.00 83.31 167 LEU A O 1
ATOM 1350 N N . LEU A 1 168 ? -11.603 -3.523 19.107 1.00 83.06 168 LEU A N 1
ATOM 1351 C CA . LEU A 1 168 ? -12.546 -2.391 19.163 1.00 83.06 168 LEU A CA 1
ATOM 1352 C C . LEU A 1 168 ? -13.395 -2.407 20.435 1.00 83.06 168 LEU A C 1
ATOM 1354 O O . LEU A 1 168 ? -13.492 -1.380 21.098 1.00 83.06 168 LEU A O 1
ATOM 1358 N N . ASP A 1 169 ? -13.908 -3.575 20.831 1.00 82.75 169 ASP A N 1
ATOM 1359 C CA . ASP A 1 169 ? -14.747 -3.735 22.032 1.00 82.75 169 ASP A CA 1
ATOM 1360 C C . ASP A 1 169 ? -14.028 -3.329 23.334 1.00 82.75 169 ASP A C 1
ATOM 1362 O O . ASP A 1 169 ? -14.655 -3.127 24.375 1.00 82.75 169 ASP A O 1
ATOM 1366 N N . LYS A 1 170 ? -12.693 -3.235 23.298 1.00 85.31 170 LYS A N 1
ATOM 1367 C CA . LYS A 1 170 ? -11.836 -2.918 24.448 1.00 85.31 170 LYS A CA 1
ATOM 1368 C C . LYS A 1 170 ? -11.267 -1.501 24.409 1.00 85.31 170 LYS A C 1
ATOM 1370 O O . LYS A 1 170 ? -10.695 -1.062 25.406 1.00 85.31 170 LYS A O 1
ATOM 1375 N N . ILE A 1 171 ? -11.370 -0.795 23.283 1.00 85.94 171 ILE A N 1
ATOM 1376 C CA . ILE A 1 171 ? -10.857 0.570 23.149 1.00 85.94 171 ILE A CA 1
ATOM 1377 C C . ILE A 1 171 ? -11.938 1.561 23.578 1.00 85.94 171 ILE A C 1
ATOM 1379 O O . ILE A 1 171 ? -13.060 1.524 23.093 1.00 85.94 171 ILE A O 1
ATOM 1383 N N . GLN A 1 172 ? -11.561 2.518 24.426 1.00 82.31 172 GLN A N 1
ATOM 1384 C CA . GLN A 1 172 ? -12.418 3.657 24.786 1.00 82.31 172 GLN A CA 1
ATOM 1385 C C . GLN A 1 172 ? -12.044 4.953 24.050 1.00 82.31 172 GLN A C 1
ATOM 1387 O O . GLN A 1 172 ? -12.830 5.893 24.017 1.00 82.31 172 GLN A O 1
ATOM 1392 N N . PHE A 1 173 ? -10.838 5.031 23.475 1.00 88.56 173 PHE A N 1
ATOM 1393 C CA . PHE A 1 173 ? -10.366 6.224 22.777 1.00 88.56 173 PHE A CA 1
ATOM 1394 C C . PHE A 1 173 ? -10.868 6.264 21.331 1.00 88.56 173 PHE A C 1
ATOM 1396 O O . PHE A 1 173 ? -10.454 5.453 20.500 1.00 88.56 173 PHE A O 1
ATOM 1403 N N . GLU A 1 174 ? -11.717 7.244 21.035 1.00 88.38 174 GLU A N 1
ATOM 1404 C CA . GLU A 1 174 ? -12.433 7.380 19.764 1.00 88.38 174 GLU A CA 1
ATOM 1405 C C . GLU A 1 174 ? -11.512 7.392 18.537 1.00 88.38 174 GLU A C 1
ATOM 1407 O O . GLU A 1 174 ? -11.749 6.651 17.588 1.00 88.38 174 GLU A O 1
ATOM 1412 N N . ALA A 1 175 ? -10.390 8.119 18.572 1.00 87.00 175 ALA A N 1
ATOM 1413 C CA . ALA A 1 175 ? -9.494 8.166 17.411 1.00 87.00 175 ALA A CA 1
ATOM 1414 C C . ALA A 1 175 ? -8.817 6.809 17.118 1.00 87.00 175 ALA A C 1
ATOM 1416 O O . ALA A 1 175 ? -8.484 6.502 15.973 1.00 87.00 175 ALA A O 1
ATOM 1417 N N . THR A 1 176 ? -8.610 5.968 18.139 1.00 87.31 176 THR A N 1
ATOM 1418 C CA . THR A 1 176 ? -8.091 4.608 17.928 1.00 87.31 176 THR A CA 1
ATOM 1419 C C . THR A 1 176 ? -9.187 3.697 17.375 1.00 87.31 176 THR A C 1
ATOM 1421 O O . THR A 1 176 ? -8.895 2.860 16.524 1.00 87.31 176 THR A O 1
ATOM 1424 N N . VAL A 1 177 ? -10.442 3.878 17.805 1.00 89.19 177 VAL A N 1
ATOM 1425 C CA . VAL A 1 177 ? -11.608 3.180 17.235 1.00 89.19 177 VAL A CA 1
ATOM 1426 C C . VAL A 1 177 ? -11.737 3.494 15.745 1.00 89.19 177 VAL A C 1
ATOM 1428 O O . VAL A 1 177 ? -11.790 2.573 14.934 1.00 89.19 177 VAL A O 1
ATOM 1431 N N . GLU A 1 178 ? -11.698 4.774 15.371 1.00 90.06 178 GLU A N 1
ATOM 1432 C CA . GLU A 1 178 ? -11.748 5.215 13.973 1.00 90.06 178 GLU A CA 1
ATOM 1433 C C . GLU A 1 178 ? -10.618 4.591 13.143 1.00 90.06 178 GLU A C 1
ATOM 1435 O O . GLU A 1 178 ? -10.855 4.007 12.088 1.00 90.06 178 GLU A O 1
ATOM 1440 N N . LYS A 1 179 ? -9.383 4.627 13.655 1.00 89.75 179 LYS A N 1
ATOM 1441 C CA . LYS A 1 179 ? -8.217 4.035 12.988 1.00 89.75 179 LYS A CA 1
ATOM 1442 C C . LYS A 1 179 ? -8.374 2.529 12.760 1.00 89.75 179 LYS A C 1
ATOM 1444 O O . LYS A 1 179 ? -8.064 2.040 11.677 1.00 89.75 179 LYS A O 1
ATOM 1449 N N . VAL A 1 180 ? -8.861 1.789 13.755 1.00 90.06 180 VAL A N 1
ATOM 1450 C CA . VAL A 1 180 ? -9.089 0.342 13.628 1.00 90.06 180 VAL A CA 1
ATOM 1451 C C . VAL A 1 180 ? -10.245 0.037 12.670 1.00 90.06 180 VAL A C 1
ATOM 1453 O O . VAL A 1 180 ? -10.144 -0.925 11.906 1.00 90.06 180 VAL A O 1
ATOM 1456 N N . ASN A 1 181 ? -11.297 0.861 12.645 1.00 91.38 181 ASN A N 1
ATOM 1457 C CA . ASN A 1 181 ? -12.370 0.753 11.653 1.00 91.38 181 ASN A CA 1
ATOM 1458 C C . ASN A 1 181 ? -11.834 0.960 10.233 1.00 91.38 181 ASN A C 1
ATOM 1460 O O . ASN A 1 181 ? -12.020 0.085 9.394 1.00 91.38 181 ASN A O 1
ATOM 1464 N N . ASN A 1 182 ? -11.063 2.025 9.995 1.00 91.88 182 ASN A N 1
ATOM 1465 C CA . ASN A 1 182 ? -10.451 2.300 8.691 1.00 91.88 182 ASN A CA 1
ATOM 1466 C C . ASN A 1 182 ? -9.554 1.143 8.212 1.00 91.88 182 ASN A C 1
ATOM 1468 O O . ASN A 1 182 ? -9.581 0.780 7.037 1.00 91.88 182 ASN A O 1
ATOM 1472 N N . LEU A 1 183 ? -8.795 0.515 9.119 1.00 91.81 183 LEU A N 1
ATOM 1473 C CA . LEU A 1 183 ? -8.023 -0.693 8.805 1.00 91.81 183 LEU A CA 1
ATOM 1474 C C . LEU A 1 183 ? -8.930 -1.870 8.416 1.00 91.81 183 LEU A C 1
ATOM 1476 O O . LEU A 1 183 ? -8.676 -2.540 7.415 1.00 91.81 183 LEU A O 1
ATOM 1480 N N . CYS A 1 184 ? -9.989 -2.127 9.189 1.00 90.69 184 CYS A N 1
ATOM 1481 C CA . CYS A 1 184 ? -10.943 -3.199 8.898 1.00 90.69 184 CYS A CA 1
ATOM 1482 C C . CYS A 1 184 ? -11.662 -2.987 7.560 1.00 90.69 184 CYS A C 1
ATOM 1484 O O . CYS A 1 184 ? -11.888 -3.957 6.831 1.00 90.69 184 CYS A O 1
ATOM 1486 N N . ASP A 1 185 ? -12.014 -1.746 7.241 1.00 91.25 185 ASP A N 1
ATOM 1487 C CA . ASP A 1 185 ? -12.690 -1.370 6.003 1.00 91.25 185 ASP A CA 1
ATOM 1488 C C . ASP A 1 185 ? -11.754 -1.508 4.804 1.00 91.25 185 ASP A C 1
ATOM 1490 O O . ASP A 1 185 ? -12.140 -2.109 3.803 1.00 91.25 185 ASP A O 1
ATOM 1494 N N . GLY A 1 186 ? -10.500 -1.058 4.930 1.00 90.06 186 GLY A N 1
ATOM 1495 C CA . GLY A 1 186 ? -9.475 -1.244 3.902 1.00 90.06 186 GLY A CA 1
ATOM 1496 C C . GLY A 1 186 ? -9.229 -2.721 3.581 1.00 90.06 186 GLY A C 1
ATOM 1497 O O . GLY A 1 186 ? -9.238 -3.105 2.412 1.00 90.06 186 GLY A O 1
ATOM 1498 N N . ILE A 1 187 ? -9.099 -3.571 4.608 1.00 90.31 187 ILE A N 1
ATOM 1499 C CA . ILE A 1 187 ? -8.979 -5.029 4.423 1.00 90.31 187 ILE A CA 1
ATOM 1500 C C . ILE A 1 187 ? -10.237 -5.583 3.743 1.00 90.31 187 ILE A C 1
ATOM 1502 O O . ILE A 1 187 ? -10.135 -6.289 2.744 1.00 90.31 187 ILE A O 1
ATOM 1506 N N . SER A 1 188 ? -11.427 -5.236 4.246 1.00 89.88 188 SER A N 1
ATOM 1507 C CA . SER A 1 188 ? -12.697 -5.743 3.705 1.00 89.88 188 SER A CA 1
ATOM 1508 C C . SER A 1 188 ? -12.875 -5.374 2.231 1.00 89.88 188 SER A C 1
ATOM 1510 O O . SER A 1 188 ? -13.329 -6.198 1.443 1.00 89.88 188 SER A O 1
ATOM 1512 N N . TYR A 1 189 ? -12.501 -4.152 1.853 1.00 89.44 189 TYR A N 1
ATOM 1513 C CA . TYR A 1 189 ? -12.591 -3.676 0.479 1.00 89.44 189 TYR A CA 1
ATOM 1514 C C . TYR A 1 189 ? -11.676 -4.467 -0.461 1.00 89.44 189 TYR A C 1
ATOM 1516 O O . TYR A 1 189 ? -12.133 -4.940 -1.499 1.00 89.44 189 TYR A O 1
ATOM 1524 N N . LEU A 1 190 ? -10.409 -4.665 -0.087 1.00 88.31 190 LEU A N 1
ATOM 1525 C CA . LEU A 1 190 ? -9.462 -5.434 -0.900 1.00 88.31 190 LEU A CA 1
ATOM 1526 C C . LEU A 1 190 ? -9.900 -6.898 -1.063 1.00 88.31 190 LEU A C 1
ATOM 1528 O O . LEU A 1 190 ? -9.803 -7.458 -2.153 1.00 88.31 190 LEU A O 1
ATOM 1532 N N . MET A 1 191 ? -10.447 -7.502 -0.004 1.00 86.00 191 MET A N 1
ATOM 1533 C CA . MET A 1 191 ? -11.013 -8.853 -0.076 1.00 86.00 191 MET A CA 1
ATOM 1534 C C . MET A 1 191 ? -12.220 -8.919 -1.019 1.00 86.00 191 MET A C 1
ATOM 1536 O O . MET A 1 191 ? -12.371 -9.885 -1.763 1.00 86.00 191 MET A O 1
ATOM 1540 N N . LEU A 1 192 ? -13.077 -7.894 -1.025 1.00 85.25 192 LEU A N 1
ATOM 1541 C CA . LEU A 1 192 ? -14.199 -7.820 -1.963 1.00 85.25 192 LEU A CA 1
ATOM 1542 C C . LEU A 1 192 ? -13.719 -7.674 -3.411 1.00 85.25 192 LEU A C 1
ATOM 1544 O O . LEU A 1 192 ? -14.263 -8.340 -4.287 1.00 85.25 192 LEU A O 1
ATOM 1548 N N . GLN A 1 193 ? -12.682 -6.873 -3.668 1.00 82.00 193 GLN A N 1
ATOM 1549 C CA . GLN A 1 193 ? -12.123 -6.732 -5.017 1.00 82.00 193 GLN A CA 1
ATOM 1550 C C . GLN A 1 193 ? -11.586 -8.054 -5.575 1.00 82.00 193 GLN A C 1
ATOM 1552 O O . GLN A 1 193 ? -11.816 -8.345 -6.747 1.00 82.00 193 GLN A O 1
ATOM 1557 N N . GLN A 1 194 ? -10.972 -8.890 -4.733 1.00 77.75 194 GLN A N 1
ATOM 1558 C CA . GLN A 1 194 ? -10.557 -10.247 -5.112 1.00 77.75 194 GLN A CA 1
ATOM 1559 C C . GLN A 1 194 ? -11.731 -11.133 -5.525 1.00 77.75 194 GLN A C 1
ATOM 1561 O O . GLN A 1 194 ? -11.639 -11.875 -6.498 1.00 77.75 194 GLN A O 1
ATOM 1566 N N . VAL A 1 195 ? -12.849 -11.063 -4.799 1.00 72.50 195 VAL A N 1
ATOM 1567 C CA . VAL A 1 195 ? -14.041 -11.867 -5.112 1.00 72.50 195 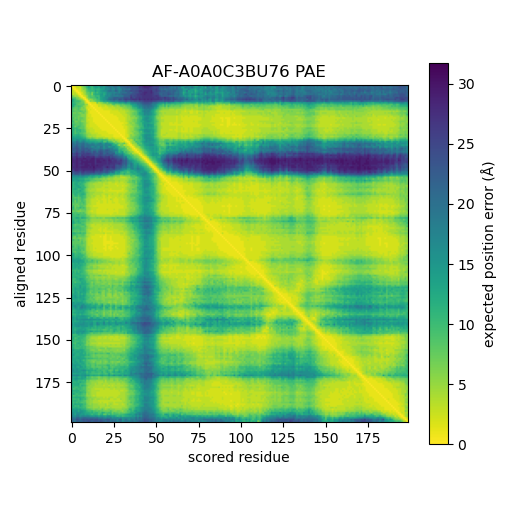VAL A CA 1
ATOM 1568 C C . VAL A 1 195 ? -14.687 -11.423 -6.425 1.00 72.50 195 VAL A C 1
ATOM 1570 O O . VAL A 1 195 ? -15.183 -12.259 -7.175 1.00 72.50 195 VAL A O 1
ATOM 1573 N N . VAL A 1 196 ? -14.677 -10.120 -6.712 1.00 70.12 196 VAL A N 1
ATOM 1574 C CA . VAL A 1 196 ? -15.271 -9.542 -7.930 1.00 70.12 196 VAL A CA 1
ATOM 1575 C C . VAL A 1 196 ? -14.357 -9.710 -9.158 1.00 70.12 196 VAL A C 1
ATOM 1577 O O . VAL A 1 196 ? -14.792 -9.477 -10.281 1.00 70.12 196 VAL A O 1
ATOM 1580 N N . GLY A 1 197 ? -13.117 -10.178 -8.976 1.00 61.44 197 GLY A N 1
ATOM 1581 C CA . GLY A 1 197 ? -12.155 -10.385 -10.064 1.00 61.44 197 GLY A CA 1
ATOM 1582 C C . GLY A 1 197 ? -11.419 -9.114 -10.498 1.00 61.44 197 GLY A C 1
ATOM 1583 O O . GLY A 1 197 ? -10.780 -9.113 -11.543 1.00 61.44 197 GLY A O 1
ATOM 1584 N N . CYS A 1 198 ? -11.478 -8.049 -9.694 1.00 57.03 198 CYS A N 1
ATOM 1585 C CA . CYS A 1 198 ? -10.701 -6.818 -9.878 1.00 57.03 198 CYS A CA 1
ATOM 1586 C C . CYS A 1 198 ? -9.322 -6.886 -9.184 1.00 57.03 198 CYS A C 1
ATOM 1588 O O . CYS A 1 198 ? -8.714 -5.847 -8.931 1.00 57.03 198 CYS A O 1
ATOM 1590 N N . PHE A 1 199 ? -8.882 -8.085 -8.776 1.00 52.66 199 PHE A N 1
ATOM 1591 C CA . PHE A 1 199 ? -7.625 -8.330 -8.065 1.00 52.66 199 PHE A CA 1
ATOM 1592 C C . PHE A 1 199 ? -7.146 -9.777 -8.231 1.00 52.66 199 PHE A C 1
ATOM 1594 O O . PHE A 1 199 ? -7.885 -10.698 -7.818 1.00 52.66 199 PHE A O 1
#

Solvent-accessible surface area (backbone atoms only — not comparable to full-atom values): 11437 Å² total; per-residue (Å²): 109,69,71,64,47,70,74,42,97,40,77,65,40,55,54,50,45,56,50,48,34,52,50,35,51,52,48,44,53,57,71,43,48,49,54,53,59,52,71,74,58,78,85,69,91,80,100,65,87,82,74,68,66,70,71,63,69,65,55,43,52,52,48,70,68,40,68,57,61,60,52,52,47,58,58,63,69,54,83,54,64,67,54,51,64,75,44,31,69,48,53,42,34,50,41,52,33,53,54,50,35,29,76,29,69,65,36,22,55,55,32,65,37,65,40,69,41,73,67,43,71,67,45,65,74,26,48,78,68,72,61,55,69,75,39,63,32,60,45,98,84,70,43,76,35,66,40,80,20,57,51,60,51,55,64,58,46,62,73,50,44,62,60,54,53,64,47,46,83,73,56,83,55,64,73,58,45,52,49,53,48,52,44,46,48,41,53,51,49,52,54,48,32,41,74,74,65,46,80

Mean predicted aligned error: 8.69 Å

pLDDT: mean 81.2, std 13.23, range [45.44, 95.31]

Sequence (199 aa):
YLKLLISKADKQMRKFEDALVRTLRILCIWLQAPTRTAASRSDDDDDDAEKGVELHPSVARLFAASYLPEVISAFLKNNNMRDWVAHGDTYIAILDTLRRMSDSQSLSDFLADPILQVERSPGLQKLVWDQGTLVYALDEEHVNLESEPLRDLVKQLEAYRRPLRLLLDKIQFEATVEKVNNLCDGISYLMLQQVVGCF

Radius of gyration: 18.57 Å; Cα contacts (8 Å, |Δi|>4): 202; chains: 1; bounding box: 45×37×54 Å

Nearest PDB structures (foldseek):
  4ahc-assembly1_A  TM=6.233E-01  e=1.668E+00  Pyrococcus furiosus
  4ahc-assembly2_B  TM=6.199E-01  e=3.404E+00  Pyrococcus furiosus
  8avo-assembly1_A  TM=2.002E-01  e=4.392E+00  Homo sapiens
  7b08-assembly1_A  TM=2.733E-01  e=7.694E+00  Thermococcus gorgonarius

Secondary structure (DSSP, 8-state):
-HHHHHTS--HHHHHHHHHHHHHHHHHHHHHHHHHHHHHTSTTS---------PPPTHHHHHHHTSSHHHHHHHHHT---HHHHHHTHHHHHHHHHHHHHHHTSHHHHHHHHS-EEPEEE---HHHHHTT-S--EE-B-TTS-B-EE--HHHHHHHTHHHHHHHHHHHTT---HHHHHHHHHHHHHHHHHHHHHHHT--

Organism: Hebeloma cylindrosporum (NCBI:txid76867)

Foldseek 3Di:
DLVVLLVDPDPVSVVVLVVLLVVLVVLLVVLCVQQVVVVVPPPDDDDDPDPRRADDLVVLVLVLLDCVQVNLVSVLPDPDVVSCLVSLSSLLSSLSSVVSLLQHPSSVVSLQDWRFAFPDHPDPVCVVVVNDDTDTDADPVRHTDTDHRNLVSLVVCVVVLVVLVVVLVVDPDPVSNVSSVSNNVSSVSSVVCVVVVSD